Protein AF-A0A2S4PR72-F1 (afdb_monomer)

Organism: NCBI:txid225359

Foldseek 3Di:
DDDPPPPDDPPPPPDPDDPPPPDDDQDDDDVQKFKWFFAADPDPQWTWTQTLVRDIAIEHEPPVCVVPPDDDGGWMFMWGADPVDRNYTYTDDTDQLVSVVVCVVVVSHDPPRDHDNPPDPPPDPPVPPPPPDDDDDDDDDDDDDDDDDDDPVVVVVVVVVPDDFDADPVGDGPPPPVVPVVPD

Nearest PDB structures (foldseek):
  2oqk-assembly1_A  TM=9.830E-01  e=1.287E-15  Cryptosporidium parvum Iowa II
  6zp4-assembly1_G  TM=9.881E-01  e=2.724E-15  Homo sapiens
  8ppl-assembly1_Iq  TM=8.800E-01  e=5.039E-16  Homo sapiens
  6fyy-assembly1_i  TM=8.403E-01  e=1.287E-15  Saccharomyces cerevisiae
  8s8d-assembly1_i  TM=9.082E-01  e=7.882E-15  Saccharomyces cerevisiae S288C

Sequence (184 aa):
MPKNKGKGGKNRRRGKNENDNEKRELTFKDEGQEYAQVLKMLGNGRLEALCFDGSKRLAHIRGKLRKKVWINQGDIILLSLRDYQDEKGDVILKYSADEARSLKAYGELPESAKINETDTYGQEGEGDCNFEFDEDRSGSDDDNGKAKDIDSEILTAFNLITQGPEMDEDGKDITIKLSTEFLL

InterPro domains:
  IPR001253 Translation initiation factor 1A (eIF-1A) [MF_00216] (14-110)
  IPR001253 Translation initiation factor 1A (eIF-1A) [PTHR21668] (1-151)
  IPR001253 Translation initiation factor 1A (eIF-1A) [SM00652] (28-110)
  IPR001253 Translation initiation factor 1A (eIF-1A) [TIGR00523] (14-110)
  IPR001253 Translation initiation factor 1A (eIF-1A) [cd05793] (33-109)
  IPR006196 RNA-binding domain, S1, IF1 type [PF01176] (32-93)
  IPR006196 RNA-binding domain, S1, IF1 type [PS50832] (22-96)
  IPR012340 Nucleic acid-binding, OB-fold [G3DSA:2.40.50.140] (2-144)
  IPR012340 Nucleic acid-binding, OB-fold [SSF50249] (2-143)
  IPR018104 Translation initiation factor 1A (eIF-1A), conserved site [PS01262] (41-63)

Structure (mmCIF, N/CA/C/O backbone):
data_AF-A0A2S4PR72-F1
#
_entry.id   AF-A0A2S4PR72-F1
#
loop_
_atom_site.group_PDB
_atom_site.id
_atom_site.type_symbol
_atom_site.label_atom_id
_atom_site.label_alt_id
_atom_site.label_comp_id
_atom_site.label_asym_id
_atom_site.label_entity_id
_atom_site.label_seq_id
_atom_site.pdbx_PDB_ins_code
_atom_site.Cartn_x
_atom_site.Cartn_y
_atom_site.Cartn_z
_atom_site.occupancy
_atom_site.B_iso_or_equiv
_atom_site.auth_seq_id
_atom_site.auth_comp_id
_atom_site.auth_asym_id
_atom_site.auth_atom_id
_atom_site.pdbx_PDB_model_num
ATOM 1 N N . MET A 1 1 ? 44.932 -28.575 -27.640 1.00 51.44 1 MET A N 1
ATOM 2 C CA . MET A 1 1 ? 44.019 -29.102 -26.597 1.00 51.44 1 MET A CA 1
ATOM 3 C C . MET A 1 1 ? 42.811 -28.179 -26.470 1.00 51.44 1 MET A C 1
ATOM 5 O O . MET A 1 1 ? 43.019 -27.007 -26.169 1.00 51.44 1 MET A O 1
ATOM 9 N N . PRO A 1 2 ? 41.577 -28.649 -26.721 1.00 56.19 2 PRO A N 1
ATOM 10 C CA . PRO A 1 2 ? 40.378 -27.820 -26.608 1.00 56.19 2 PRO A CA 1
ATOM 11 C C . PRO A 1 2 ? 40.051 -27.597 -25.125 1.00 56.19 2 PRO A C 1
ATOM 13 O O . PRO A 1 2 ? 39.851 -28.554 -24.381 1.00 56.19 2 PRO A O 1
ATOM 16 N N . LYS A 1 3 ? 40.026 -26.342 -24.664 1.00 53.84 3 LYS A N 1
ATOM 17 C CA . LYS A 1 3 ? 39.610 -26.021 -23.291 1.00 53.84 3 LYS A CA 1
ATOM 18 C C . LYS A 1 3 ? 38.087 -26.128 -23.196 1.00 53.84 3 LYS A C 1
ATOM 20 O O . LYS A 1 3 ? 37.373 -25.335 -23.808 1.00 53.84 3 LYS A O 1
ATOM 25 N N . ASN A 1 4 ? 37.597 -27.082 -22.405 1.00 55.19 4 ASN A N 1
ATOM 26 C CA . ASN A 1 4 ? 36.184 -27.190 -22.053 1.00 55.19 4 ASN A CA 1
ATOM 27 C C . ASN A 1 4 ? 35.699 -25.871 -21.432 1.00 55.19 4 ASN A C 1
ATOM 29 O O . ASN A 1 4 ? 36.151 -25.472 -20.357 1.00 55.19 4 ASN A O 1
ATOM 33 N N . LYS A 1 5 ? 34.755 -25.201 -22.106 1.00 57.28 5 LYS A N 1
ATOM 34 C CA . LYS A 1 5 ? 33.971 -24.085 -21.558 1.00 57.28 5 LYS A CA 1
ATOM 35 C C . LYS A 1 5 ? 33.127 -24.619 -20.397 1.00 57.28 5 LYS A C 1
ATOM 37 O O . LYS A 1 5 ? 31.989 -25.046 -20.577 1.00 57.28 5 LYS A O 1
ATOM 42 N N . GLY A 1 6 ? 33.700 -24.617 -19.195 1.00 57.56 6 GLY A N 1
ATOM 43 C CA . GLY A 1 6 ? 32.993 -24.915 -17.956 1.00 57.56 6 GLY A CA 1
ATOM 44 C C . GLY A 1 6 ? 31.890 -23.885 -17.726 1.00 57.56 6 GLY A C 1
ATOM 45 O O . GLY A 1 6 ? 32.136 -22.789 -17.228 1.00 57.56 6 GLY A O 1
ATOM 46 N N . LYS A 1 7 ? 30.655 -24.228 -18.097 1.00 60.75 7 LYS A N 1
ATOM 47 C CA . LYS A 1 7 ? 29.451 -23.417 -17.871 1.00 60.75 7 LYS A CA 1
ATOM 48 C C . LYS A 1 7 ? 29.039 -23.522 -16.391 1.00 60.75 7 LYS A C 1
ATOM 50 O O . LYS A 1 7 ? 27.979 -24.046 -16.066 1.00 60.75 7 LYS A O 1
ATOM 55 N N . GLY A 1 8 ? 29.883 -23.064 -15.468 1.00 61.72 8 GLY A N 1
ATOM 56 C CA . GLY A 1 8 ? 29.646 -23.272 -14.036 1.00 61.72 8 GLY A CA 1
ATOM 57 C C . GLY A 1 8 ? 30.715 -22.686 -13.124 1.00 61.72 8 GLY A C 1
ATOM 58 O O . GLY A 1 8 ? 31.368 -23.422 -12.395 1.00 61.72 8 GLY A O 1
ATOM 59 N N . GLY A 1 9 ? 30.900 -21.365 -13.153 1.00 69.19 9 GLY A N 1
ATOM 60 C CA . GLY A 1 9 ? 31.652 -20.667 -12.107 1.00 69.19 9 GLY A CA 1
ATOM 61 C C . GLY A 1 9 ? 30.838 -20.565 -10.811 1.00 69.19 9 GLY A C 1
ATOM 62 O O . GLY A 1 9 ? 29.610 -20.485 -10.859 1.00 69.19 9 GLY A O 1
ATOM 63 N N . LYS A 1 10 ? 31.514 -20.499 -9.655 1.00 63.88 10 LYS A N 1
ATOM 64 C CA . LYS A 1 10 ? 30.910 -20.331 -8.312 1.00 63.88 10 LYS A CA 1
ATOM 65 C C . LYS A 1 10 ? 30.075 -19.042 -8.139 1.00 63.88 10 LYS A C 1
ATOM 67 O O . LYS A 1 10 ? 29.388 -18.901 -7.139 1.00 63.88 10 LYS A O 1
ATOM 72 N N . ASN A 1 11 ? 30.054 -18.175 -9.155 1.00 58.22 11 ASN A N 1
ATOM 73 C CA . ASN A 1 11 ? 29.222 -16.973 -9.254 1.00 58.22 11 ASN A CA 1
ATOM 74 C C . ASN A 1 11 ? 28.181 -17.058 -10.383 1.00 58.22 11 ASN A C 1
ATOM 76 O O . ASN A 1 11 ? 27.729 -16.029 -10.889 1.00 58.22 11 ASN A O 1
ATOM 80 N N . ARG A 1 12 ? 27.799 -18.262 -10.837 1.00 63.59 12 ARG A N 1
ATOM 81 C CA . ARG A 1 12 ? 26.690 -18.398 -11.787 1.00 63.59 12 ARG A CA 1
ATOM 82 C C . ARG A 1 12 ? 25.405 -17.985 -11.071 1.00 63.59 12 ARG A C 1
ATOM 84 O O . ARG A 1 12 ? 24.799 -18.780 -10.358 1.00 63.59 12 ARG A O 1
ATOM 91 N N . ARG A 1 13 ? 25.022 -16.719 -11.270 1.00 66.69 13 ARG A N 1
ATOM 92 C CA . ARG A 1 13 ? 23.733 -16.139 -10.888 1.00 66.69 13 ARG A CA 1
ATOM 93 C C . ARG A 1 13 ? 22.629 -17.083 -11.370 1.00 66.69 13 ARG A C 1
ATOM 95 O O . ARG A 1 13 ? 22.330 -17.145 -12.560 1.00 66.69 13 ARG A O 1
ATOM 102 N N . ARG A 1 14 ? 22.052 -17.855 -10.447 1.00 67.38 14 ARG A N 1
ATOM 103 C CA . ARG A 1 14 ? 20.774 -18.538 -10.662 1.00 67.38 14 ARG A CA 1
ATOM 104 C C . ARG A 1 14 ? 19.697 -17.456 -10.655 1.00 67.38 14 ARG A C 1
ATOM 106 O O . ARG A 1 14 ? 19.121 -17.165 -9.615 1.00 67.38 14 ARG A O 1
ATOM 113 N N . GLY A 1 15 ? 19.489 -16.811 -11.797 1.00 63.62 15 GLY A N 1
ATOM 114 C CA . GLY A 1 15 ? 18.291 -16.015 -12.022 1.00 63.62 15 GLY A CA 1
ATOM 115 C C . GLY A 1 15 ? 17.140 -16.972 -12.295 1.00 63.62 15 GLY A C 1
ATOM 116 O O . GLY A 1 15 ? 17.148 -17.652 -13.318 1.00 63.62 15 GLY A O 1
ATOM 117 N N . LYS A 1 16 ? 16.184 -17.072 -11.369 1.00 67.56 16 LYS A N 1
ATOM 118 C CA . LYS A 1 16 ? 14.869 -17.641 -11.668 1.00 67.56 16 LYS A CA 1
ATOM 119 C C . LYS A 1 16 ? 14.063 -16.485 -12.255 1.00 67.56 16 LYS A C 1
ATOM 121 O O . LYS A 1 16 ? 13.605 -15.634 -11.500 1.00 67.56 16 LYS A O 1
ATOM 126 N N . ASN A 1 17 ? 14.028 -16.384 -13.582 1.00 61.78 17 ASN A N 1
ATOM 127 C CA . ASN A 1 17 ? 13.202 -15.386 -14.250 1.00 61.78 17 ASN A CA 1
ATOM 128 C C . ASN A 1 17 ? 11.755 -15.882 -14.192 1.00 61.78 17 ASN A C 1
ATOM 130 O O . ASN A 1 17 ? 11.367 -16.755 -14.962 1.00 61.78 17 ASN A O 1
ATOM 134 N N . GLU A 1 18 ? 11.008 -15.418 -13.197 1.00 65.25 18 GLU A N 1
ATOM 135 C CA . GLU A 1 18 ? 9.556 -15.560 -13.178 1.00 65.25 18 GLU A CA 1
ATOM 136 C C . GLU A 1 18 ? 9.011 -14.316 -13.871 1.00 65.25 18 GLU A C 1
ATOM 138 O O . GLU A 1 18 ? 9.209 -13.211 -13.370 1.00 65.25 18 GLU A O 1
ATOM 143 N N . ASN A 1 19 ? 8.404 -14.502 -15.045 1.00 62.25 1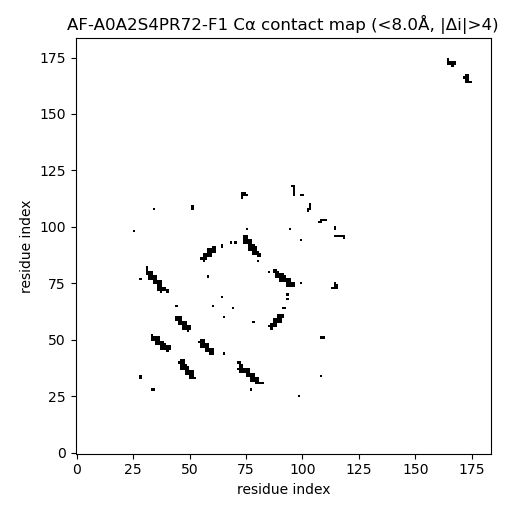9 ASN A N 1
ATOM 144 C CA . ASN A 1 19 ? 7.782 -13.421 -15.793 1.00 62.25 19 ASN A CA 1
ATOM 145 C C . ASN A 1 19 ? 6.622 -12.860 -14.955 1.00 62.25 19 ASN A C 1
ATOM 147 O O . ASN A 1 19 ? 5.599 -13.518 -14.772 1.00 62.25 19 ASN A O 1
ATOM 151 N N . ASP A 1 20 ? 6.829 -11.683 -14.365 1.00 61.41 20 ASP A N 1
ATOM 152 C CA . ASP A 1 20 ? 5.821 -11.003 -13.544 1.00 61.41 20 ASP A CA 1
ATOM 153 C C . ASP A 1 20 ? 4.840 -10.170 -14.360 1.00 61.41 20 ASP A C 1
ATOM 155 O O . ASP A 1 20 ? 3.871 -9.684 -13.790 1.00 61.41 20 ASP A O 1
ATOM 159 N N . ASN A 1 21 ? 5.070 -10.058 -15.670 1.00 61.66 21 ASN A N 1
ATOM 160 C CA . ASN A 1 21 ? 4.333 -9.164 -16.556 1.00 61.66 21 ASN A CA 1
ATOM 161 C C . ASN A 1 21 ? 3.155 -9.844 -17.282 1.00 61.66 21 ASN A C 1
ATOM 163 O O . ASN A 1 21 ? 2.465 -9.220 -18.081 1.00 61.66 21 ASN A O 1
ATOM 167 N N . GLU A 1 22 ? 2.921 -11.137 -17.043 1.00 62.72 22 GLU A N 1
ATOM 168 C CA . GLU A 1 22 ? 1.724 -11.816 -17.547 1.00 62.72 22 GLU A CA 1
ATOM 169 C C . GLU A 1 22 ? 0.520 -11.449 -16.677 1.00 62.72 22 GLU A C 1
ATOM 171 O O . GLU A 1 22 ? 0.604 -11.558 -15.454 1.00 62.72 22 GLU A O 1
ATOM 176 N N . LYS A 1 23 ? -0.584 -11.025 -17.314 1.00 64.38 23 LYS A N 1
ATOM 177 C CA . LYS A 1 23 ? -1.851 -10.641 -16.667 1.00 64.38 23 LYS A CA 1
ATOM 178 C C . LYS A 1 23 ? -2.237 -11.660 -15.598 1.00 64.38 23 LYS A C 1
ATOM 180 O O . LYS A 1 23 ? -2.620 -12.786 -15.911 1.00 64.38 23 LYS A O 1
ATOM 185 N N . ARG A 1 24 ? -2.109 -11.254 -14.338 1.00 72.31 24 ARG A N 1
ATOM 186 C CA . ARG A 1 24 ? -2.438 -12.086 -13.183 1.00 72.31 24 ARG A CA 1
ATOM 187 C C . ARG A 1 24 ? -3.906 -11.965 -12.859 1.00 72.31 24 ARG A C 1
ATOM 189 O O . ARG A 1 24 ? -4.546 -10.961 -13.162 1.00 72.31 24 ARG A O 1
ATOM 196 N N . GLU A 1 25 ? -4.419 -12.999 -12.215 1.00 78.25 25 GLU A N 1
ATOM 197 C CA . GLU A 1 25 ? -5.722 -12.916 -11.580 1.00 78.25 25 GLU A CA 1
ATOM 198 C C . GLU A 1 25 ? -5.659 -11.889 -10.446 1.00 78.25 25 GLU A C 1
ATOM 200 O O . GLU A 1 25 ? -4.757 -11.920 -9.601 1.00 78.25 25 GLU A O 1
ATOM 205 N N . LEU A 1 26 ? -6.619 -10.962 -10.459 1.00 82.06 26 LEU A N 1
ATOM 206 C CA . LEU A 1 26 ? -6.752 -9.941 -9.432 1.00 82.06 26 LEU A CA 1
ATOM 207 C C . LEU A 1 26 ? -7.027 -10.635 -8.094 1.00 82.06 26 LEU A C 1
ATOM 209 O O . LEU A 1 26 ? -7.975 -11.409 -7.969 1.00 82.06 26 LEU A O 1
ATOM 213 N N . THR A 1 27 ? -6.189 -10.373 -7.097 1.00 86.75 27 THR A N 1
ATOM 214 C CA . THR A 1 27 ? -6.400 -10.895 -5.743 1.00 86.75 27 THR A CA 1
ATOM 215 C C . THR A 1 27 ? -7.257 -9.907 -4.956 1.00 86.75 27 THR A C 1
ATOM 217 O O . THR A 1 27 ? -6.944 -8.718 -4.917 1.00 86.75 27 THR A O 1
ATOM 220 N N . PHE A 1 28 ? -8.337 -10.390 -4.343 1.00 89.62 28 PHE A N 1
ATOM 221 C CA . PHE A 1 28 ? -9.183 -9.590 -3.455 1.00 89.62 28 PHE A CA 1
ATOM 222 C C . PHE A 1 28 ? -8.685 -9.662 -2.008 1.00 89.62 28 PHE A C 1
ATOM 224 O O . PHE A 1 28 ? -7.879 -10.529 -1.668 1.00 89.62 28 PHE A O 1
ATOM 231 N N . LYS A 1 29 ? -9.129 -8.724 -1.165 1.00 90.31 29 LYS A N 1
ATOM 232 C CA . LYS A 1 29 ? -8.841 -8.781 0.270 1.00 90.31 29 LYS A CA 1
ATOM 233 C C . LYS A 1 29 ? -9.648 -9.892 0.945 1.00 90.31 29 LYS A C 1
ATOM 235 O O . LYS A 1 29 ? -10.812 -10.102 0.614 1.00 90.31 29 LYS A O 1
ATOM 240 N N . ASP A 1 30 ? -9.027 -10.540 1.924 1.00 92.25 30 ASP A N 1
ATOM 241 C CA . ASP A 1 30 ? -9.675 -11.499 2.822 1.00 92.25 30 ASP A CA 1
ATOM 242 C C . ASP A 1 30 ? -9.905 -10.888 4.215 1.00 92.25 30 ASP A C 1
ATOM 244 O O . ASP A 1 30 ? -9.440 -9.788 4.528 1.00 92.25 30 ASP A O 1
ATOM 248 N N . GLU A 1 31 ? -10.573 -11.635 5.096 1.00 87.12 31 GLU A N 1
ATOM 249 C CA . GLU A 1 31 ? -10.700 -11.284 6.512 1.00 87.12 31 GLU A CA 1
ATOM 250 C C . GLU A 1 31 ? -9.316 -11.117 7.170 1.00 87.12 31 GLU A C 1
ATOM 252 O O . GLU A 1 31 ? -8.449 -11.990 7.092 1.00 87.12 31 GLU A O 1
ATOM 257 N N . GLY A 1 32 ? -9.093 -9.968 7.818 1.00 89.56 32 GLY A N 1
ATOM 258 C CA . GLY A 1 32 ? -7.795 -9.609 8.406 1.00 89.56 32 GLY A CA 1
ATOM 259 C C . GLY A 1 32 ? -6.801 -8.986 7.419 1.00 89.56 32 GLY A C 1
ATOM 260 O O . GLY A 1 32 ? -5.635 -8.778 7.771 1.00 89.56 32 GLY A O 1
ATOM 261 N N . GLN A 1 33 ? -7.239 -8.668 6.201 1.00 94.25 33 GLN A N 1
ATOM 262 C CA . GLN A 1 33 ? -6.470 -7.901 5.229 1.00 94.25 33 GLN A CA 1
ATOM 263 C C . GLN A 1 33 ? -7.199 -6.612 4.859 1.00 94.25 33 GLN A C 1
ATOM 265 O O . GLN A 1 33 ? -8.425 -6.563 4.833 1.00 94.25 33 GLN A O 1
ATOM 270 N N . GLU A 1 34 ? -6.439 -5.569 4.542 1.00 92.88 34 GLU A N 1
ATOM 271 C CA . GLU A 1 34 ? -7.005 -4.288 4.131 1.00 92.88 34 GLU A CA 1
ATOM 272 C C . GLU A 1 34 ? -6.195 -3.665 2.997 1.00 92.88 34 GLU A C 1
ATOM 274 O O . GLU A 1 34 ? -4.972 -3.833 2.896 1.00 92.88 34 GLU A O 1
ATOM 279 N N . TYR A 1 35 ? -6.888 -2.941 2.124 1.00 94.19 35 TYR A N 1
ATOM 280 C CA . TYR A 1 35 ? -6.235 -2.157 1.089 1.00 94.19 35 TYR A CA 1
ATOM 281 C C . TYR A 1 35 ? -5.606 -0.911 1.713 1.00 94.19 35 TYR A C 1
ATOM 283 O O . TYR A 1 35 ? -6.151 -0.299 2.636 1.00 94.19 35 TYR A O 1
ATOM 291 N N . ALA A 1 36 ? -4.467 -0.487 1.177 1.00 94.62 36 ALA A N 1
ATOM 292 C CA . ALA A 1 36 ? -3.835 0.741 1.623 1.00 94.62 36 ALA A CA 1
ATOM 293 C C . ALA A 1 36 ? -3.042 1.436 0.527 1.00 94.62 36 ALA A C 1
ATOM 295 O O . ALA A 1 36 ? -2.579 0.819 -0.431 1.00 94.62 36 ALA A O 1
ATOM 296 N N . GLN A 1 37 ? -2.842 2.732 0.722 1.00 93.56 37 GLN A N 1
ATOM 297 C CA . GLN A 1 37 ? -1.949 3.552 -0.072 1.00 93.56 37 GLN A CA 1
ATOM 298 C C . GLN A 1 37 ? -0.666 3.852 0.703 1.00 93.56 37 GLN A C 1
ATOM 300 O O . GLN A 1 37 ? -0.697 4.234 1.873 1.00 93.56 37 GLN A O 1
ATOM 305 N N . VAL A 1 38 ? 0.485 3.733 0.044 1.00 94.75 38 VAL A N 1
ATOM 306 C CA . VAL A 1 38 ? 1.774 4.088 0.650 1.00 94.75 38 VAL A CA 1
ATOM 307 C C . VAL A 1 38 ? 1.877 5.606 0.814 1.00 94.75 38 VAL A C 1
ATOM 309 O O . VAL A 1 38 ? 1.881 6.342 -0.168 1.00 94.75 38 VAL A O 1
ATOM 312 N N . LEU A 1 39 ? 2.022 6.088 2.050 1.00 93.75 39 LEU A N 1
ATOM 313 C CA . LEU A 1 39 ? 2.201 7.512 2.342 1.00 93.75 39 LEU A CA 1
ATOM 314 C C . LEU A 1 39 ? 3.656 7.940 2.285 1.00 93.75 39 LEU A C 1
ATOM 316 O O . LEU A 1 39 ? 3.952 8.971 1.701 1.00 93.75 39 LEU A O 1
ATOM 320 N N . LYS A 1 40 ? 4.561 7.206 2.935 1.00 94.75 40 LYS A N 1
ATOM 321 C CA . LYS A 1 40 ? 5.993 7.530 2.942 1.00 94.75 40 LYS A CA 1
ATOM 322 C C . LYS A 1 40 ? 6.840 6.302 3.238 1.00 94.75 40 LYS A C 1
ATOM 324 O O . LYS A 1 40 ? 6.430 5.402 3.971 1.00 94.75 40 LYS A O 1
ATOM 329 N N . MET A 1 41 ? 8.054 6.287 2.701 1.00 94.81 41 MET A N 1
ATOM 330 C CA . MET A 1 41 ? 9.036 5.238 2.967 1.00 94.81 41 MET A CA 1
ATOM 331 C C . MET A 1 41 ? 9.850 5.599 4.213 1.00 94.81 41 MET A C 1
ATOM 333 O O . MET A 1 41 ? 10.415 6.685 4.289 1.00 94.81 41 MET A O 1
ATOM 337 N N . LEU A 1 42 ? 9.926 4.686 5.185 1.00 93.88 42 LEU A N 1
ATOM 338 C CA . LEU A 1 42 ? 10.673 4.891 6.438 1.00 93.88 42 LEU A CA 1
ATOM 339 C C . LEU A 1 42 ? 12.089 4.290 6.391 1.00 93.88 42 LEU A C 1
ATOM 341 O O . LEU A 1 42 ? 12.903 4.540 7.275 1.00 93.88 42 LEU A O 1
ATOM 345 N N . GLY A 1 43 ? 12.390 3.479 5.371 1.00 93.44 43 GLY A N 1
ATOM 346 C CA . GLY A 1 43 ? 13.665 2.771 5.240 1.00 93.44 43 GLY A CA 1
ATOM 347 C C . GLY A 1 43 ? 13.698 1.433 5.990 1.00 93.44 43 GLY A C 1
ATOM 348 O O . GLY A 1 43 ? 12.725 1.014 6.614 1.00 93.44 43 GLY A O 1
ATOM 349 N N . ASN A 1 44 ? 14.804 0.685 5.858 1.00 93.19 44 ASN A N 1
ATOM 350 C CA . ASN A 1 44 ? 14.950 -0.690 6.381 1.00 93.19 44 ASN A CA 1
ATOM 351 C C . ASN A 1 44 ? 13.789 -1.640 5.965 1.00 93.19 44 ASN A C 1
ATOM 353 O O . ASN A 1 44 ? 13.433 -2.593 6.665 1.00 93.19 44 ASN A O 1
ATOM 357 N N . GLY A 1 45 ? 13.168 -1.356 4.813 1.00 91.38 45 GLY A N 1
ATOM 358 C CA . GLY A 1 45 ? 11.953 -2.004 4.308 1.00 91.38 45 GLY A CA 1
ATOM 359 C C . GLY A 1 45 ? 10.731 -1.879 5.224 1.00 91.38 45 GLY A C 1
ATOM 360 O O . GLY A 1 45 ? 9.959 -2.830 5.360 1.00 91.38 45 GLY A O 1
ATOM 361 N N . ARG A 1 46 ? 10.581 -0.719 5.866 1.00 94.69 46 ARG A N 1
ATOM 362 C CA . ARG A 1 46 ? 9.355 -0.255 6.516 1.00 94.69 46 ARG A CA 1
ATOM 363 C C . ARG A 1 46 ? 8.794 0.936 5.751 1.00 94.69 46 ARG A C 1
ATOM 365 O O . ARG A 1 46 ? 9.549 1.724 5.174 1.00 94.69 46 ARG A O 1
ATOM 372 N N . LEU A 1 47 ? 7.479 1.071 5.785 1.00 95.56 47 LEU A N 1
ATOM 373 C CA . LEU A 1 47 ? 6.756 2.191 5.200 1.00 95.56 47 LEU A CA 1
ATOM 374 C C . LEU A 1 47 ? 5.562 2.558 6.079 1.00 95.56 47 LEU A C 1
ATOM 376 O O . LEU A 1 47 ? 5.113 1.760 6.900 1.00 95.56 47 LEU A O 1
ATOM 380 N N . GLU A 1 48 ? 5.071 3.775 5.912 1.00 95.75 48 GLU A N 1
ATOM 381 C CA . GLU A 1 48 ? 3.796 4.211 6.472 1.00 95.75 48 GLU A CA 1
ATOM 382 C C . GLU A 1 48 ? 2.730 4.096 5.384 1.00 95.75 48 GLU A C 1
ATOM 384 O O . GLU A 1 48 ? 2.927 4.589 4.269 1.00 95.75 48 GLU A O 1
ATOM 389 N N . ALA A 1 49 ? 1.622 3.435 5.703 1.00 95.69 49 ALA A N 1
ATOM 390 C CA . ALA A 1 49 ? 0.514 3.213 4.790 1.00 95.69 49 ALA A CA 1
ATOM 391 C C . ALA A 1 49 ? -0.776 3.794 5.371 1.00 95.69 49 ALA A C 1
ATOM 393 O O . ALA A 1 49 ? -1.069 3.610 6.552 1.00 95.69 49 ALA A O 1
ATOM 394 N N . LEU A 1 50 ? -1.537 4.490 4.533 1.00 94.50 50 LEU A N 1
ATOM 395 C CA . LEU A 1 50 ? -2.897 4.911 4.828 1.00 94.50 50 LEU A CA 1
ATOM 396 C C . LEU A 1 50 ? -3.840 3.803 4.382 1.00 94.50 50 LEU A C 1
ATOM 398 O O . LEU A 1 50 ? -3.981 3.560 3.183 1.00 94.50 50 LEU A O 1
ATOM 402 N N . CYS A 1 51 ? -4.446 3.120 5.340 1.00 93.00 51 CYS A N 1
ATOM 403 C CA . CYS A 1 51 ? -5.450 2.108 5.054 1.00 93.00 51 CYS A CA 1
ATOM 404 C C . CYS A 1 51 ? -6.762 2.789 4.648 1.00 93.00 51 CYS A C 1
ATOM 406 O O . CYS A 1 51 ? -7.047 3.912 5.072 1.00 93.00 51 CYS A O 1
ATOM 408 N N . PHE A 1 52 ? -7.567 2.122 3.820 1.00 90.25 52 PHE A N 1
ATOM 409 C CA . PHE A 1 52 ? -8.875 2.657 3.418 1.00 90.25 52 PHE A CA 1
ATOM 410 C C . PHE A 1 52 ? -9.929 2.591 4.537 1.00 90.25 52 PHE A C 1
ATOM 412 O O . PHE A 1 52 ? -11.014 3.141 4.382 1.00 90.25 52 PHE A O 1
ATOM 419 N N . ASP A 1 53 ? -9.575 2.023 5.694 1.00 88.25 53 ASP A N 1
ATOM 420 C CA . ASP A 1 53 ? -10.290 2.202 6.964 1.00 88.25 53 ASP A CA 1
ATOM 421 C C . ASP A 1 53 ? -10.098 3.615 7.577 1.00 88.25 53 ASP A C 1
ATOM 423 O O . ASP A 1 53 ? -10.780 3.970 8.537 1.00 88.25 53 ASP A O 1
ATOM 427 N N . GLY A 1 54 ? -9.180 4.429 7.028 1.00 87.88 54 GLY A N 1
ATOM 428 C CA . GLY A 1 54 ? -8.827 5.779 7.489 1.00 87.88 54 GLY A CA 1
ATOM 429 C C . GLY A 1 54 ? -7.635 5.844 8.455 1.00 87.88 54 GLY A C 1
ATOM 430 O O . GLY A 1 54 ? -7.138 6.933 8.754 1.00 87.88 54 GLY A O 1
ATOM 431 N N . SER A 1 55 ? -7.134 4.701 8.920 1.00 92.00 55 SER A N 1
ATOM 432 C CA . SER A 1 55 ? -6.034 4.594 9.877 1.00 92.00 55 SER A CA 1
ATOM 433 C C . SER A 1 55 ? -4.673 4.557 9.187 1.00 92.00 55 SER A C 1
ATOM 435 O O . SER A 1 55 ? -4.461 3.916 8.154 1.00 92.00 55 SER A O 1
ATOM 437 N N . LYS A 1 56 ? -3.695 5.234 9.794 1.00 94.81 56 LYS A N 1
ATOM 438 C CA . LYS A 1 56 ? -2.295 5.178 9.360 1.00 94.81 56 LYS A CA 1
ATOM 439 C C . LYS A 1 56 ? -1.586 4.059 10.106 1.00 94.81 56 LYS A C 1
ATOM 441 O O . LYS A 1 56 ? -1.545 4.065 11.333 1.00 94.81 56 LYS A O 1
ATOM 446 N N . ARG A 1 57 ? -1.010 3.115 9.364 1.00 94.75 57 ARG A N 1
ATOM 447 C CA . ARG A 1 57 ? -0.353 1.926 9.917 1.00 94.75 57 ARG A CA 1
ATOM 448 C C . ARG A 1 57 ? 1.101 1.849 9.483 1.00 94.75 57 ARG A C 1
ATOM 450 O O . ARG A 1 57 ? 1.478 2.251 8.378 1.00 94.75 57 ARG A O 1
ATOM 457 N N . LEU A 1 58 ? 1.930 1.296 10.361 1.00 95.19 58 LEU A N 1
ATOM 458 C CA . LEU A 1 58 ? 3.321 0.985 10.061 1.00 95.19 58 LEU A CA 1
ATOM 459 C C . LEU A 1 58 ? 3.390 -0.387 9.402 1.00 95.19 58 LEU A C 1
ATOM 461 O O . LEU A 1 58 ? 3.189 -1.418 10.046 1.00 95.19 58 LEU A O 1
ATOM 465 N N . ALA A 1 59 ? 3.713 -0.397 8.116 1.00 95.75 59 ALA A N 1
ATOM 466 C CA . ALA A 1 59 ? 3.785 -1.612 7.335 1.00 95.75 59 ALA A CA 1
ATOM 467 C C . ALA A 1 59 ? 5.223 -2.106 7.181 1.00 95.75 59 ALA A C 1
ATOM 469 O O . ALA A 1 59 ? 6.166 -1.345 6.929 1.00 95.75 59 ALA A O 1
ATOM 470 N N . HIS A 1 60 ? 5.390 -3.417 7.289 1.00 94.69 60 HIS A N 1
ATOM 471 C CA . HIS A 1 60 ? 6.653 -4.092 7.056 1.00 94.69 60 HIS A CA 1
ATOM 472 C C . HIS A 1 60 ? 6.636 -4.843 5.717 1.00 94.69 60 HIS A C 1
ATOM 474 O O . HIS A 1 60 ? 5.754 -5.656 5.445 1.00 94.69 60 HIS A O 1
ATOM 480 N N . ILE A 1 61 ? 7.628 -4.584 4.859 1.00 95.12 61 ILE A N 1
ATOM 481 C CA . ILE A 1 61 ? 7.695 -5.206 3.532 1.00 95.12 61 ILE A CA 1
ATOM 482 C C . ILE A 1 61 ? 8.173 -6.651 3.677 1.00 95.12 61 ILE A C 1
ATOM 484 O O . ILE A 1 61 ? 9.333 -6.903 4.044 1.00 95.12 61 ILE A O 1
ATOM 488 N N . ARG A 1 62 ? 7.298 -7.605 3.328 1.00 93.38 62 ARG A N 1
ATOM 489 C CA . ARG A 1 62 ? 7.611 -9.037 3.354 1.00 93.38 62 ARG A CA 1
ATOM 490 C C . ARG A 1 62 ? 8.849 -9.329 2.508 1.00 93.38 62 ARG A C 1
ATOM 492 O O . ARG A 1 62 ? 9.005 -8.832 1.394 1.00 93.38 62 ARG A O 1
ATOM 499 N N . GLY A 1 63 ? 9.728 -10.198 3.010 1.00 92.25 63 GLY A N 1
ATOM 500 C CA . GLY A 1 63 ? 11.006 -10.508 2.353 1.00 92.25 63 GLY A CA 1
ATOM 501 C C . GLY A 1 63 ? 10.876 -11.021 0.912 1.00 92.25 63 GLY A C 1
ATOM 502 O O . GLY A 1 63 ? 11.782 -10.805 0.109 1.00 92.25 63 GLY A O 1
ATOM 503 N N . LYS A 1 64 ? 9.736 -11.646 0.573 1.00 89.81 64 LYS A N 1
ATOM 504 C CA . LYS A 1 64 ? 9.398 -12.072 -0.795 1.00 89.81 64 LYS A CA 1
ATOM 505 C C . LYS A 1 64 ? 9.320 -10.878 -1.755 1.00 89.81 64 LYS A C 1
ATOM 507 O O . LYS A 1 64 ? 9.909 -10.939 -2.829 1.00 89.81 64 LYS A O 1
ATOM 512 N N . LEU A 1 65 ? 8.657 -9.794 -1.346 1.00 89.62 65 LEU A N 1
ATOM 513 C CA . LEU A 1 65 ? 8.496 -8.583 -2.154 1.00 89.62 65 LEU A CA 1
ATOM 514 C C . LEU A 1 65 ? 9.814 -7.828 -2.307 1.00 89.62 65 LEU A C 1
ATOM 516 O O . LEU A 1 65 ? 10.142 -7.431 -3.413 1.00 89.62 65 LEU A O 1
ATOM 520 N N . ARG A 1 66 ? 10.631 -7.732 -1.248 1.00 88.31 66 ARG A N 1
ATOM 521 C CA . ARG A 1 66 ? 11.905 -6.978 -1.263 1.00 88.31 66 ARG A CA 1
ATOM 522 C C . ARG A 1 66 ? 12.858 -7.342 -2.408 1.00 88.31 66 ARG A C 1
ATOM 524 O O . ARG A 1 66 ? 13.694 -6.529 -2.779 1.00 88.31 66 ARG A O 1
ATOM 531 N N . LYS A 1 67 ? 12.795 -8.577 -2.915 1.00 85.25 67 LYS A N 1
ATOM 532 C CA 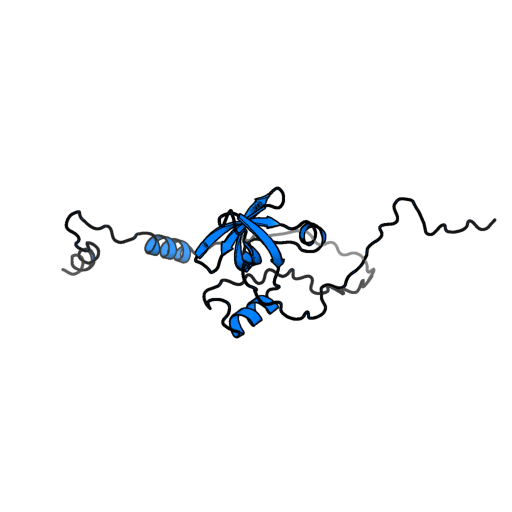. LYS A 1 67 ? 13.648 -9.048 -4.019 1.00 85.25 67 LYS A CA 1
ATOM 533 C C . LYS A 1 67 ? 12.994 -8.929 -5.394 1.00 85.25 67 LYS A C 1
ATOM 535 O O . LYS A 1 67 ? 13.704 -9.030 -6.387 1.00 85.25 67 LYS A O 1
ATOM 540 N N . LYS A 1 68 ? 11.668 -8.808 -5.441 1.00 86.44 68 LYS A N 1
ATOM 541 C CA . LYS A 1 68 ? 10.867 -8.990 -6.656 1.00 86.44 68 LYS A CA 1
ATOM 542 C C . LYS A 1 68 ? 10.170 -7.709 -7.100 1.00 86.44 68 LYS A C 1
ATOM 544 O O . LYS A 1 68 ? 10.107 -7.442 -8.289 1.00 86.44 68 LYS A O 1
ATOM 549 N N . VAL A 1 69 ? 9.682 -6.921 -6.148 1.00 89.50 69 VAL A N 1
ATOM 550 C CA . VAL A 1 69 ? 8.810 -5.775 -6.388 1.00 89.50 69 VAL A CA 1
ATOM 551 C C . VAL A 1 69 ? 9.355 -4.556 -5.660 1.00 89.50 69 VAL A C 1
ATOM 553 O O . VAL A 1 69 ? 9.690 -4.614 -4.476 1.00 89.50 69 VAL A O 1
ATOM 556 N N . TRP A 1 70 ? 9.424 -3.449 -6.388 1.00 90.62 70 TRP A N 1
ATOM 557 C CA . TRP A 1 70 ? 9.802 -2.145 -5.864 1.00 90.62 70 TRP A CA 1
ATOM 558 C C . TRP A 1 70 ? 8.527 -1.386 -5.501 1.00 90.62 70 TRP A C 1
ATOM 560 O O . TRP A 1 70 ? 7.570 -1.371 -6.279 1.00 90.62 70 TRP A O 1
ATOM 570 N N . ILE A 1 71 ? 8.514 -0.807 -4.301 1.00 92.00 71 ILE A N 1
ATOM 571 C CA . ILE A 1 71 ? 7.369 -0.085 -3.746 1.00 92.00 71 ILE A CA 1
ATOM 572 C C . ILE A 1 71 ? 7.786 1.365 -3.552 1.00 92.00 71 ILE A C 1
ATOM 574 O O . ILE A 1 71 ? 8.788 1.631 -2.881 1.00 92.00 71 ILE A O 1
ATOM 578 N N . ASN A 1 72 ? 7.002 2.271 -4.124 1.00 92.00 72 ASN A N 1
ATOM 579 C CA . ASN A 1 72 ? 7.191 3.709 -4.035 1.00 92.00 72 ASN A CA 1
ATOM 580 C C . ASN A 1 72 ? 6.026 4.371 -3.287 1.00 92.00 72 ASN A C 1
ATOM 582 O O . ASN A 1 72 ? 5.048 3.735 -2.892 1.00 92.00 72 ASN A O 1
ATOM 586 N N . GLN A 1 73 ? 6.153 5.676 -3.061 1.00 91.94 73 GLN A N 1
ATOM 587 C CA . GLN A 1 73 ? 5.091 6.482 -2.473 1.00 91.94 73 GLN A CA 1
ATOM 588 C C . GLN A 1 73 ? 3.874 6.566 -3.409 1.00 91.94 73 GLN A C 1
ATOM 590 O O . GLN A 1 73 ? 4.003 6.835 -4.602 1.00 91.94 73 GLN A O 1
ATOM 595 N N . GLY A 1 74 ? 2.686 6.385 -2.836 1.00 91.38 74 GLY A N 1
ATOM 596 C CA . GLY A 1 74 ? 1.395 6.445 -3.514 1.00 91.38 74 GLY A CA 1
ATOM 597 C C . GLY A 1 74 ? 0.973 5.166 -4.238 1.00 91.38 74 GLY A C 1
ATOM 598 O O . GLY A 1 74 ? -0.134 5.139 -4.772 1.00 91.38 74 GLY A O 1
ATOM 599 N N . ASP A 1 75 ? 1.789 4.109 -4.200 1.00 93.19 75 ASP A N 1
ATOM 600 C CA . ASP A 1 75 ? 1.397 2.779 -4.674 1.00 93.19 75 ASP A CA 1
ATOM 601 C C . ASP A 1 75 ? 0.244 2.215 -3.829 1.00 93.19 75 ASP A C 1
ATOM 603 O O . ASP A 1 75 ? 0.166 2.453 -2.616 1.00 93.19 75 ASP A O 1
ATOM 607 N N . ILE A 1 76 ? -0.624 1.427 -4.470 1.00 93.19 76 ILE A N 1
ATOM 608 C CA . ILE A 1 76 ? -1.692 0.684 -3.796 1.00 93.19 76 ILE A CA 1
ATOM 609 C C . ILE A 1 76 ? -1.176 -0.705 -3.426 1.00 93.19 76 ILE A C 1
ATOM 611 O O . ILE A 1 76 ? -0.592 -1.423 -4.241 1.00 93.19 76 ILE A O 1
ATOM 615 N N . ILE A 1 77 ? -1.386 -1.085 -2.172 1.00 94.31 77 ILE A N 1
ATOM 616 C CA . ILE A 1 77 ? -0.873 -2.319 -1.586 1.00 94.31 77 ILE A CA 1
ATOM 617 C C . ILE A 1 77 ? -1.962 -3.054 -0.805 1.00 94.31 77 ILE A C 1
ATOM 619 O O . ILE A 1 77 ? -2.942 -2.461 -0.354 1.00 94.31 77 ILE A O 1
ATOM 623 N N . LEU A 1 78 ? -1.753 -4.356 -0.623 1.00 94.75 78 LEU A N 1
ATOM 624 C CA . LEU A 1 78 ? -2.543 -5.206 0.260 1.00 94.75 78 LEU A CA 1
ATOM 625 C C . LEU A 1 78 ? -1.783 -5.424 1.572 1.00 94.75 78 LEU A C 1
ATOM 627 O O . LEU A 1 78 ? -0.661 -5.950 1.566 1.00 94.75 78 LEU A O 1
ATOM 631 N N . LEU A 1 79 ? -2.388 -5.025 2.688 1.00 94.88 79 LEU A N 1
ATOM 632 C CA . LEU A 1 79 ? -1.850 -5.212 4.031 1.00 94.88 79 LEU A CA 1
ATOM 633 C C . LEU A 1 79 ? -2.517 -6.390 4.724 1.00 94.88 79 LEU A C 1
ATOM 635 O O . LEU A 1 79 ? -3.732 -6.501 4.724 1.00 94.88 79 LEU A O 1
ATOM 639 N N . SER A 1 80 ? -1.710 -7.215 5.385 1.00 94.56 80 SER A N 1
ATOM 640 C CA . SER A 1 80 ? -2.171 -8.116 6.438 1.00 94.56 80 SER A CA 1
ATOM 641 C C . SER A 1 80 ? -2.135 -7.366 7.759 1.00 94.56 80 SER A C 1
ATOM 643 O O . SER A 1 80 ? -1.063 -6.897 8.165 1.00 94.56 80 SER A O 1
ATOM 645 N N . LEU A 1 81 ? -3.271 -7.280 8.438 1.00 93.31 81 LEU A N 1
ATOM 646 C CA . LEU A 1 81 ? -3.340 -6.770 9.801 1.00 93.31 81 LEU A CA 1
ATOM 647 C C . LEU A 1 81 ? -2.898 -7.851 10.791 1.00 93.31 81 LEU A C 1
ATOM 649 O O . LEU A 1 81 ? -2.883 -9.045 10.479 1.00 93.31 81 LEU A O 1
ATOM 653 N N . ARG A 1 82 ? -2.499 -7.412 11.985 1.00 91.94 82 ARG A N 1
ATOM 654 C CA . ARG A 1 82 ? -2.206 -8.288 13.120 1.00 91.94 82 ARG A CA 1
ATOM 655 C C . ARG A 1 82 ? -3.322 -8.148 14.136 1.00 91.94 82 ARG A C 1
ATOM 657 O O . ARG A 1 82 ? -3.610 -7.056 14.608 1.00 91.94 82 ARG A O 1
ATOM 664 N N . ASP A 1 83 ? -3.855 -9.281 14.537 1.00 89.81 83 ASP A N 1
ATOM 665 C CA . ASP A 1 83 ? -4.905 -9.474 15.529 1.00 89.81 83 ASP A CA 1
ATOM 666 C C . ASP A 1 83 ? -4.580 -8.852 16.902 1.00 89.81 83 ASP A C 1
ATOM 668 O O . ASP A 1 83 ? -5.475 -8.384 17.599 1.00 89.81 83 ASP A O 1
ATOM 672 N N . TYR A 1 84 ? -3.301 -8.771 17.277 1.00 89.81 84 TYR A N 1
ATOM 673 C CA . TYR A 1 84 ? -2.856 -8.210 18.561 1.00 89.81 84 TYR A CA 1
ATOM 674 C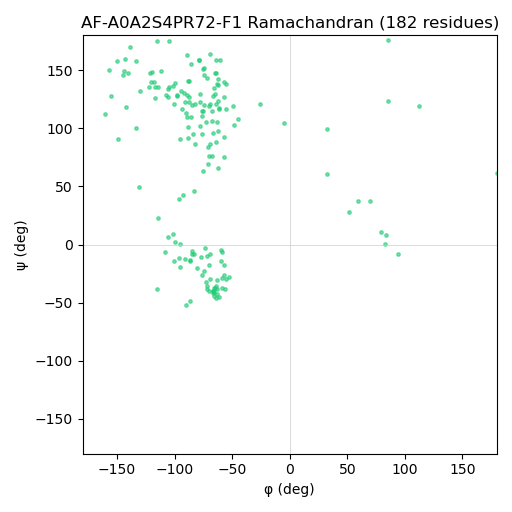 C . TYR A 1 84 ? -2.318 -6.771 18.487 1.00 89.81 84 TYR A C 1
ATOM 676 O O . TYR A 1 84 ? -2.112 -6.143 19.525 1.00 89.81 84 TYR A O 1
ATOM 684 N N . GLN A 1 85 ? -2.014 -6.253 17.293 1.00 91.50 85 GLN A N 1
ATOM 685 C CA . GLN A 1 85 ? -1.470 -4.905 17.127 1.00 91.50 85 GLN A CA 1
ATOM 686 C C . GLN A 1 85 ? -1.921 -4.314 15.798 1.00 91.50 85 GLN A C 1
ATOM 688 O O . GLN A 1 85 ? -1.222 -4.418 14.793 1.00 91.50 85 GLN A O 1
ATOM 693 N N . ASP A 1 86 ? -3.056 -3.628 15.839 1.00 90.00 86 ASP A N 1
ATOM 694 C CA . ASP A 1 86 ? -3.689 -3.060 14.655 1.00 90.00 86 ASP A CA 1
ATOM 695 C C . ASP A 1 86 ? -2.804 -1.977 13.998 1.00 90.00 86 ASP A C 1
ATOM 697 O O . ASP A 1 86 ? -2.667 -1.915 12.780 1.00 90.00 86 ASP A O 1
ATOM 701 N N . GLU A 1 87 ? -2.068 -1.181 14.781 1.00 92.06 87 GLU A N 1
ATOM 702 C CA . GLU A 1 87 ? -1.140 -0.149 14.272 1.00 92.06 87 GLU A CA 1
ATOM 703 C C . GLU A 1 87 ? -0.048 -0.677 13.323 1.00 92.06 87 GLU A C 1
ATOM 705 O O . GLU A 1 87 ? 0.606 0.106 12.624 1.00 92.06 87 GLU A O 1
ATOM 710 N N . LYS A 1 88 ? 0.203 -1.992 13.320 1.00 93.12 88 LYS A N 1
ATOM 711 C CA . LYS A 1 88 ? 1.246 -2.623 12.512 1.00 93.12 88 LYS A CA 1
ATOM 712 C C . LYS A 1 88 ? 0.658 -3.654 11.567 1.00 93.12 88 LYS A C 1
ATOM 714 O O . LYS A 1 88 ? -0.158 -4.483 11.948 1.00 93.12 88 LYS A O 1
ATOM 719 N N . GLY A 1 89 ? 1.192 -3.670 10.354 1.00 94.62 89 GLY A N 1
ATOM 720 C CA . GLY A 1 89 ? 0.838 -4.660 9.347 1.00 94.62 89 GLY A CA 1
ATOM 721 C C . GLY A 1 89 ? 2.044 -5.154 8.567 1.00 94.62 89 GLY A C 1
ATOM 722 O O . GLY A 1 89 ? 3.149 -4.606 8.643 1.00 94.62 89 GLY A O 1
ATOM 723 N N . ASP A 1 90 ? 1.823 -6.197 7.782 1.00 94.69 90 ASP A N 1
ATOM 724 C CA . ASP A 1 90 ? 2.802 -6.731 6.843 1.00 94.69 90 ASP A CA 1
ATOM 725 C C . ASP A 1 90 ? 2.259 -6.603 5.412 1.00 94.69 90 ASP A C 1
ATOM 727 O O . ASP A 1 90 ? 1.100 -6.911 5.144 1.00 94.69 90 ASP A O 1
ATOM 731 N N . VAL A 1 91 ? 3.094 -6.151 4.473 1.00 94.69 91 VAL A N 1
ATOM 732 C CA . VAL A 1 91 ? 2.701 -5.997 3.062 1.00 94.69 91 VAL A CA 1
ATOM 733 C C . VAL A 1 91 ? 2.705 -7.362 2.377 1.00 94.69 91 VAL A C 1
ATOM 735 O O . VAL A 1 91 ? 3.743 -8.035 2.341 1.00 94.69 91 VAL A O 1
ATOM 738 N N . ILE A 1 92 ? 1.564 -7.761 1.815 1.00 93.81 92 ILE A N 1
ATOM 739 C CA . ILE A 1 92 ? 1.392 -9.034 1.101 1.00 93.81 92 ILE A CA 1
ATOM 740 C C . ILE A 1 92 ? 1.717 -8.867 -0.383 1.00 93.81 92 ILE A C 1
ATOM 742 O O . ILE A 1 92 ? 2.529 -9.625 -0.925 1.00 93.81 92 ILE A O 1
ATOM 746 N N . LEU A 1 93 ? 1.087 -7.878 -1.018 1.00 92.69 93 LEU A N 1
ATOM 747 C CA . LEU A 1 93 ? 1.093 -7.664 -2.463 1.00 92.69 93 LEU A CA 1
ATOM 748 C C . LEU A 1 93 ? 1.099 -6.161 -2.777 1.00 92.69 93 LEU A C 1
ATOM 750 O O . LEU A 1 93 ? 0.562 -5.360 -2.012 1.00 92.69 93 LEU A O 1
ATOM 754 N N . LYS A 1 94 ? 1.715 -5.797 -3.902 1.00 92.56 94 LYS A N 1
ATOM 755 C CA . LYS A 1 94 ? 1.589 -4.484 -4.544 1.00 92.56 94 LYS A CA 1
ATOM 756 C C . LYS A 1 94 ? 0.705 -4.666 -5.773 1.00 92.56 94 LYS A C 1
ATOM 758 O O . LYS A 1 94 ? 0.978 -5.586 -6.541 1.00 92.56 94 LYS A O 1
ATOM 763 N N . TYR A 1 95 ? -0.266 -3.783 -5.957 1.00 91.56 95 TYR A N 1
ATOM 764 C CA . TYR A 1 95 ? -1.050 -3.717 -7.185 1.00 91.56 95 TYR A CA 1
ATOM 765 C C . TYR A 1 95 ? -0.363 -2.808 -8.209 1.00 91.56 95 TYR A C 1
ATOM 767 O O . TYR A 1 95 ? 0.186 -1.761 -7.850 1.00 91.56 95 TYR A O 1
ATOM 775 N N . SER A 1 96 ? -0.386 -3.196 -9.482 1.00 90.00 96 SER A N 1
ATOM 776 C CA . SER A 1 96 ? -0.056 -2.281 -10.582 1.00 90.00 96 SER A CA 1
ATOM 777 C C . SER A 1 96 ? -1.155 -1.218 -10.737 1.00 90.00 96 SER A C 1
ATOM 779 O O . SER A 1 96 ? -2.267 -1.361 -10.219 1.00 90.00 96 SER A O 1
ATOM 781 N N . ALA A 1 97 ? -0.858 -0.136 -11.458 1.00 87.94 97 ALA A N 1
ATOM 782 C CA . ALA A 1 97 ? -1.826 0.918 -11.743 1.00 87.94 97 ALA A CA 1
ATOM 783 C C . ALA A 1 97 ? -3.086 0.366 -12.440 1.00 87.94 97 ALA A C 1
ATOM 785 O O . ALA A 1 97 ? -4.200 0.764 -12.098 1.00 87.94 97 ALA A O 1
ATOM 786 N N . ASP A 1 98 ? -2.933 -0.601 -13.350 1.00 87.75 98 ASP A N 1
ATOM 787 C CA . ASP A 1 98 ? -4.052 -1.229 -14.066 1.00 87.75 98 ASP A CA 1
ATOM 788 C C . ASP A 1 98 ? -4.952 -2.058 -13.135 1.00 87.75 98 ASP A C 1
ATOM 790 O O . ASP A 1 98 ? -6.185 -1.993 -13.201 1.00 87.75 98 ASP A O 1
ATOM 794 N N . GLU A 1 99 ? -4.338 -2.802 -12.214 1.00 88.62 99 GLU A N 1
ATOM 795 C CA . GLU A 1 99 ? -5.043 -3.575 -11.190 1.00 88.62 99 GLU A CA 1
ATOM 796 C C . GLU A 1 99 ? -5.777 -2.645 -10.219 1.00 88.62 99 GLU A C 1
ATOM 798 O O . GLU A 1 99 ? -6.935 -2.888 -9.885 1.00 88.62 99 GLU A O 1
ATOM 803 N N . ALA A 1 100 ? -5.156 -1.528 -9.832 1.00 89.38 100 ALA A N 1
ATOM 804 C CA . ALA A 1 100 ? -5.789 -0.515 -8.993 1.00 89.38 100 ALA A CA 1
ATOM 805 C C . ALA A 1 100 ? -7.009 0.132 -9.676 1.00 89.38 100 ALA A C 1
ATOM 807 O O . ALA A 1 100 ? -8.027 0.360 -9.019 1.00 89.38 100 ALA A O 1
ATOM 808 N N . ARG A 1 101 ? -6.958 0.390 -10.993 1.00 87.94 101 ARG A N 1
ATOM 809 C CA . ARG A 1 101 ? -8.136 0.858 -11.753 1.00 87.94 101 ARG A CA 1
ATOM 810 C C . ARG A 1 101 ? -9.234 -0.204 -11.802 1.00 87.94 101 ARG A C 1
ATOM 812 O O . ARG A 1 101 ? -10.408 0.132 -11.674 1.00 87.94 101 ARG A O 1
ATOM 819 N N . SER A 1 102 ? -8.857 -1.473 -11.926 1.00 89.06 102 SER A N 1
ATOM 820 C CA . SER A 1 102 ? -9.809 -2.587 -11.880 1.00 89.06 102 SER A CA 1
ATOM 821 C C . SER A 1 102 ? -10.489 -2.677 -10.510 1.00 89.06 102 SER A C 1
ATOM 823 O O . SER A 1 102 ? -11.710 -2.738 -10.446 1.00 89.06 102 SER A O 1
ATOM 825 N N . LEU A 1 103 ? -9.733 -2.578 -9.409 1.00 88.69 103 LEU A N 1
ATOM 826 C CA . LEU A 1 103 ? -10.274 -2.548 -8.041 1.00 88.69 103 LEU A CA 1
ATOM 827 C C . LEU A 1 103 ? -11.251 -1.386 -7.814 1.00 88.69 103 LEU A C 1
ATOM 829 O O . LEU A 1 103 ? -12.275 -1.564 -7.156 1.00 88.69 103 LEU A O 1
ATOM 833 N N . LYS A 1 104 ? -10.979 -0.213 -8.399 1.00 88.62 104 LYS A N 1
ATOM 834 C CA . LYS A 1 104 ? -11.937 0.902 -8.402 1.00 88.62 104 LYS A CA 1
ATOM 835 C C . LYS A 1 104 ? -13.219 0.568 -9.156 1.00 88.62 104 LYS A C 1
ATOM 837 O O . LYS A 1 104 ? -14.296 0.883 -8.668 1.00 88.62 104 LYS A O 1
ATOM 842 N N . ALA A 1 105 ? -13.115 -0.077 -10.318 1.00 87.62 105 ALA A N 1
ATOM 843 C CA . ALA A 1 105 ? -14.283 -0.481 -11.099 1.00 87.62 105 ALA A CA 1
ATOM 844 C C . ALA A 1 105 ? -15.163 -1.503 -10.355 1.00 87.62 105 ALA A C 1
ATOM 846 O O . ALA A 1 105 ? -16.378 -1.494 -10.526 1.00 87.62 105 ALA A O 1
ATOM 847 N N . TYR A 1 106 ? -14.565 -2.337 -9.497 1.00 87.25 106 TYR A N 1
ATOM 848 C CA . TYR A 1 106 ? -15.297 -3.249 -8.611 1.00 87.25 106 TYR A CA 1
ATOM 849 C C . TYR A 1 106 ? -15.921 -2.563 -7.384 1.00 87.25 106 TYR A C 1
ATOM 851 O O . TYR A 1 106 ? -16.731 -3.182 -6.703 1.00 87.25 106 TYR A O 1
ATOM 859 N N . GLY A 1 107 ? -15.588 -1.299 -7.103 1.00 85.25 107 GLY A N 1
ATOM 860 C CA . GLY A 1 107 ? -16.114 -0.562 -5.950 1.00 85.25 107 GLY A CA 1
ATOM 861 C C . GLY A 1 107 ? -15.438 -0.895 -4.615 1.00 85.25 107 GLY A C 1
ATOM 862 O O . GLY A 1 107 ? -15.912 -0.457 -3.573 1.00 85.25 107 GLY A O 1
ATOM 863 N N . GLU A 1 108 ? -14.321 -1.626 -4.635 1.00 82.44 108 GLU A N 1
ATOM 864 C CA . GLU A 1 108 ? -13.541 -1.959 -3.430 1.00 82.44 108 GLU A CA 1
ATOM 865 C C . GLU A 1 108 ? -12.742 -0.762 -2.896 1.00 82.44 108 GLU A C 1
ATOM 867 O O . GLU A 1 108 ? -12.364 -0.714 -1.725 1.00 82.44 108 GLU A O 1
ATOM 872 N N . LEU A 1 109 ? -12.467 0.214 -3.764 1.00 81.62 109 LEU A N 1
ATOM 873 C CA . LEU A 1 109 ? -11.713 1.417 -3.436 1.00 81.62 109 LEU A CA 1
ATOM 874 C C . LEU A 1 109 ? -12.577 2.664 -3.635 1.00 81.62 109 LEU A C 1
ATOM 876 O O . LEU A 1 109 ? -13.269 2.764 -4.652 1.00 81.62 109 LEU A O 1
ATOM 880 N N . PRO A 1 110 ? -12.490 3.658 -2.732 1.00 80.31 110 PRO A N 1
ATOM 881 C CA . PRO A 1 110 ? -13.171 4.926 -2.934 1.00 80.31 110 PRO A CA 1
ATOM 882 C C . PRO A 1 110 ? -12.635 5.623 -4.191 1.00 80.31 110 PRO A C 1
ATOM 884 O O . PRO A 1 110 ? -11.433 5.616 -4.475 1.00 80.31 110 PRO A O 1
ATOM 887 N N . GLU A 1 111 ? -13.530 6.273 -4.936 1.00 74.31 111 GLU A N 1
ATOM 888 C CA . GLU A 1 111 ? -13.212 6.923 -6.217 1.00 74.31 111 GLU A CA 1
ATOM 889 C C . GLU A 1 111 ? -12.127 8.008 -6.072 1.00 74.31 111 GLU A C 1
ATOM 891 O O . GLU A 1 111 ? -11.288 8.198 -6.958 1.00 74.31 111 GLU A O 1
ATOM 896 N N . SER A 1 112 ? -12.067 8.626 -4.888 1.00 73.62 112 SER A N 1
ATOM 897 C CA . SER A 1 112 ? -11.091 9.643 -4.487 1.00 73.62 112 SER A CA 1
ATOM 898 C C . SER A 1 112 ? -9.656 9.132 -4.307 1.00 73.62 112 SER A C 1
ATOM 900 O O . SER A 1 112 ? -8.745 9.946 -4.130 1.00 73.62 112 SER A O 1
ATOM 902 N N . ALA A 1 113 ? -9.413 7.817 -4.351 1.00 76.69 113 ALA A N 1
ATOM 903 C CA . ALA A 1 113 ? -8.069 7.269 -4.208 1.00 76.69 113 ALA A CA 1
ATOM 904 C C . ALA A 1 113 ? -7.159 7.772 -5.343 1.00 76.69 113 ALA A C 1
ATOM 906 O O . ALA A 1 113 ? -7.390 7.485 -6.519 1.00 76.69 113 ALA A O 1
ATOM 907 N N . LYS A 1 114 ? -6.102 8.522 -5.022 1.00 78.12 114 LYS A N 1
ATOM 908 C CA . LYS A 1 114 ? -5.140 9.006 -6.023 1.00 78.12 114 LYS A CA 1
ATOM 909 C C . LYS A 1 114 ? -4.279 7.835 -6.495 1.00 78.12 114 LYS A C 1
ATOM 911 O O . LYS A 1 114 ? -3.427 7.385 -5.741 1.00 78.12 114 LYS A O 1
ATOM 916 N N . ILE A 1 115 ? -4.503 7.319 -7.703 1.00 81.56 115 ILE A N 1
ATOM 917 C CA . ILE A 1 115 ? -3.645 6.275 -8.282 1.00 81.56 115 ILE A CA 1
ATOM 918 C C . ILE A 1 115 ? -2.461 6.973 -8.947 1.00 81.56 115 ILE A C 1
ATOM 920 O O . ILE A 1 115 ? -2.659 7.782 -9.850 1.00 81.56 115 ILE A O 1
ATOM 924 N N . ASN A 1 116 ? -1.244 6.665 -8.503 1.00 77.25 116 ASN A N 1
ATOM 925 C CA . ASN A 1 116 ? -0.038 7.127 -9.178 1.00 77.25 116 ASN A CA 1
ATOM 926 C C . ASN A 1 116 ? 0.266 6.202 -10.360 1.00 77.25 116 ASN A C 1
ATOM 928 O O . ASN A 1 116 ? 0.518 5.014 -10.176 1.00 77.25 116 ASN A O 1
ATOM 932 N N . GLU A 1 117 ? 0.305 6.756 -11.568 1.00 67.06 117 GLU A N 1
ATOM 933 C CA . GLU A 1 117 ? 0.743 6.056 -12.784 1.00 67.06 117 GLU A CA 1
ATOM 934 C C . GLU A 1 117 ? 2.277 6.067 -12.908 1.00 67.06 117 GLU A C 1
ATOM 936 O O . GLU A 1 117 ? 2.840 6.353 -13.958 1.00 67.06 117 GLU A O 1
ATOM 941 N N . THR A 1 118 ? 2.976 5.765 -11.810 1.00 56.97 118 THR A N 1
ATOM 942 C CA . THR A 1 118 ? 4.437 5.582 -11.798 1.00 56.97 118 THR A CA 1
ATOM 943 C C . THR A 1 118 ? 4.770 4.102 -11.991 1.00 56.97 118 THR A C 1
ATOM 945 O O . THR A 1 118 ? 5.641 3.550 -11.320 1.00 56.97 118 THR A O 1
ATOM 948 N N . ASP A 1 119 ? 4.080 3.420 -12.907 1.00 52.53 119 ASP A N 1
ATOM 949 C CA . ASP A 1 119 ? 4.705 2.250 -13.511 1.00 52.53 119 ASP A CA 1
ATOM 950 C C . ASP A 1 119 ? 5.678 2.798 -14.545 1.00 52.53 119 ASP A C 1
ATOM 952 O O . ASP A 1 119 ? 5.297 3.334 -15.581 1.00 52.53 119 ASP A O 1
ATOM 956 N N . THR A 1 120 ? 6.948 2.789 -14.140 1.00 48.06 120 THR A N 1
ATOM 957 C CA . THR A 1 120 ? 8.145 2.803 -14.974 1.00 48.06 120 THR A CA 1
ATOM 958 C C . THR A 1 120 ? 7.783 2.700 -16.453 1.00 48.06 120 THR A C 1
ATOM 960 O O . THR A 1 120 ? 7.458 1.612 -16.925 1.00 48.06 120 THR A O 1
ATOM 963 N N . TYR A 1 121 ? 7.867 3.817 -17.182 1.00 45.75 121 TYR A N 1
ATOM 964 C CA . TYR A 1 121 ? 8.098 3.813 -18.626 1.00 45.75 121 TYR A CA 1
ATOM 965 C C . TYR A 1 121 ? 9.417 3.055 -18.874 1.00 45.75 121 TYR A C 1
ATOM 967 O O . TYR A 1 121 ? 10.477 3.625 -19.092 1.00 45.75 121 TYR A O 1
ATOM 975 N N . GLY A 1 122 ? 9.358 1.735 -18.752 1.00 46.19 122 GLY A N 1
ATOM 976 C CA . GLY A 1 122 ? 10.224 0.768 -19.390 1.00 46.19 122 GLY A CA 1
ATOM 977 C C . GLY A 1 122 ? 9.517 0.279 -20.643 1.00 46.19 122 GLY A C 1
ATOM 978 O O . GLY A 1 122 ? 9.551 -0.914 -20.924 1.00 46.19 122 GLY A O 1
ATOM 979 N N . GLN A 1 123 ? 8.845 1.194 -21.359 1.00 40.69 123 GLN A N 1
ATOM 980 C CA . GLN A 1 123 ? 8.563 1.017 -22.772 1.00 40.69 123 GLN A CA 1
ATOM 981 C C . GLN A 1 123 ? 9.926 0.830 -23.428 1.00 40.69 123 GLN A C 1
ATOM 983 O O . GLN A 1 123 ? 10.655 1.790 -23.647 1.00 40.69 123 GLN A O 1
ATOM 988 N N . GLU A 1 124 ? 10.333 -0.428 -23.551 1.00 41.62 124 GLU A N 1
ATOM 989 C CA . GLU A 1 124 ? 10.670 -1.024 -24.836 1.00 41.62 124 GLU A CA 1
ATOM 990 C C . GLU A 1 124 ? 11.274 -0.014 -25.809 1.00 41.62 124 GLU A C 1
ATOM 992 O O . 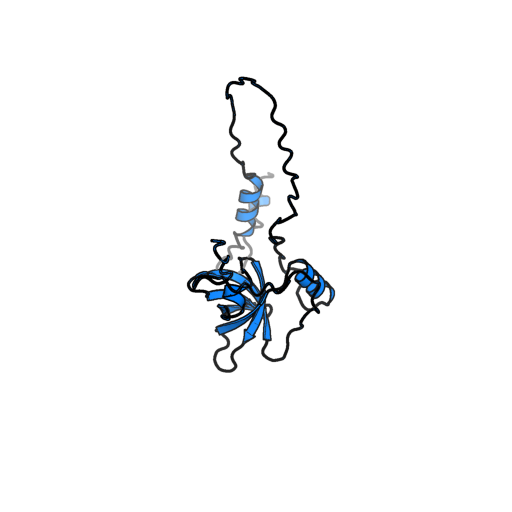GLU A 1 124 ? 10.765 0.235 -26.895 1.00 41.62 124 GLU A O 1
ATOM 997 N N . GLY A 1 125 ? 12.405 0.562 -25.416 1.00 37.78 125 GLY A N 1
ATOM 998 C CA . GLY A 1 125 ? 13.398 0.992 -26.371 1.00 37.78 125 GLY A CA 1
ATOM 999 C C . GLY A 1 125 ? 14.045 -0.260 -26.946 1.00 37.78 125 GLY A C 1
ATOM 1000 O O . GLY A 1 125 ? 15.224 -0.499 -26.701 1.00 37.78 125 GLY A O 1
ATOM 1001 N N . GLU A 1 126 ? 13.301 -1.037 -27.742 1.00 44.88 126 GLU A N 1
ATOM 1002 C CA . GLU A 1 126 ? 13.871 -1.606 -28.966 1.00 44.88 126 GLU A CA 1
ATOM 1003 C C . GLU A 1 126 ? 14.266 -0.422 -29.869 1.00 44.88 126 GLU A C 1
ATOM 1005 O O . GLU A 1 126 ? 13.676 -0.141 -30.904 1.00 44.88 126 GLU A O 1
ATOM 1010 N N . GLY A 1 127 ? 15.254 0.350 -29.417 1.00 40.22 127 GLY A N 1
ATOM 1011 C CA . GLY A 1 127 ? 16.052 1.204 -30.265 1.00 40.22 127 GLY A CA 1
ATOM 1012 C C . GLY A 1 127 ? 17.102 0.289 -30.845 1.00 40.22 127 GLY A C 1
ATOM 1013 O O . GLY A 1 127 ? 18.158 0.100 -30.241 1.00 40.22 127 GLY A O 1
ATOM 1014 N N . ASP A 1 128 ? 16.726 -0.347 -31.949 1.00 37.38 128 ASP A N 1
ATOM 1015 C CA . ASP A 1 128 ? 17.620 -0.934 -32.931 1.00 37.38 128 ASP A CA 1
ATOM 1016 C C . ASP A 1 128 ? 18.974 -0.219 -32.898 1.00 37.38 128 ASP A C 1
ATOM 1018 O O . ASP A 1 128 ? 19.070 1.007 -33.026 1.00 37.38 128 ASP A O 1
ATOM 1022 N N . CYS A 1 129 ? 20.025 -0.983 -32.637 1.00 37.81 129 CYS A 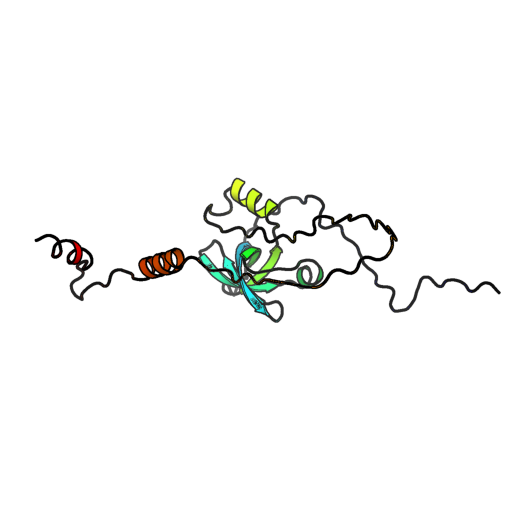N 1
ATOM 1023 C CA . CYS A 1 129 ? 21.388 -0.524 -32.770 1.00 37.81 129 CYS A CA 1
ATOM 1024 C C . CYS A 1 129 ? 21.672 -0.289 -34.260 1.00 37.81 129 CYS A C 1
ATOM 1026 O O . CYS A 1 129 ? 22.378 -1.070 -34.893 1.00 37.81 129 CYS A O 1
ATOM 1028 N N . ASN A 1 130 ? 21.158 0.820 -34.803 1.00 39.66 130 ASN A N 1
ATOM 1029 C CA . ASN A 1 130 ? 21.597 1.366 -36.077 1.00 39.66 130 ASN A CA 1
ATOM 1030 C C . ASN A 1 130 ? 23.016 1.910 -35.876 1.00 39.66 130 ASN A C 1
ATOM 1032 O O . ASN A 1 130 ? 23.235 3.066 -35.515 1.00 39.66 130 ASN A O 1
ATOM 1036 N N . PHE A 1 131 ? 23.991 1.018 -36.031 1.00 37.75 131 PHE A N 1
ATOM 1037 C CA . PHE A 1 131 ? 25.390 1.364 -36.215 1.00 37.75 131 PHE A CA 1
ATOM 1038 C C . PHE A 1 131 ? 25.532 1.985 -37.609 1.00 37.75 131 PHE A C 1
ATOM 1040 O O . PHE A 1 131 ? 25.979 1.331 -38.546 1.00 37.75 131 PHE A O 1
ATOM 1047 N N . GLU A 1 132 ? 25.112 3.239 -37.753 1.00 42.12 132 GLU A N 1
ATOM 1048 C CA . GLU A 1 132 ? 25.411 4.043 -38.933 1.00 42.12 132 GLU A CA 1
ATOM 1049 C C . GLU A 1 132 ? 26.645 4.883 -38.611 1.00 42.12 132 GLU A C 1
ATOM 1051 O O . GLU A 1 132 ? 26.601 5.942 -37.987 1.00 42.12 132 GLU A O 1
ATOM 1056 N N . PHE A 1 133 ? 27.785 4.284 -38.938 1.00 46.28 133 PHE A N 1
ATOM 1057 C CA . PHE A 1 133 ? 29.068 4.951 -39.040 1.00 46.28 133 PHE A CA 1
ATOM 1058 C C . PHE A 1 133 ? 28.989 5.894 -40.238 1.00 46.28 133 PHE A C 1
ATOM 1060 O O . PHE A 1 133 ? 29.018 5.417 -41.370 1.00 46.28 133 PHE A O 1
ATOM 1067 N N . ASP A 1 134 ? 28.890 7.200 -39.992 1.00 36.28 134 ASP A N 1
ATOM 1068 C CA . ASP A 1 134 ? 29.215 8.181 -41.020 1.00 36.28 134 ASP A CA 1
ATOM 1069 C C . ASP A 1 134 ? 29.860 9.451 -40.450 1.00 36.28 134 ASP A C 1
ATOM 1071 O O . ASP A 1 134 ? 29.622 9.862 -39.312 1.00 36.28 134 ASP A O 1
ATOM 1075 N N . GLU A 1 135 ? 30.765 9.983 -41.262 1.00 40.72 135 GLU A N 1
ATOM 1076 C CA . GLU A 1 135 ? 31.857 10.908 -40.964 1.00 40.72 135 GLU A CA 1
ATOM 1077 C C . GLU A 1 135 ? 31.453 12.312 -40.471 1.00 40.72 135 GLU A C 1
ATOM 1079 O O . GLU A 1 135 ? 30.476 12.916 -40.909 1.00 40.72 135 GLU A O 1
ATOM 1084 N N . ASP A 1 136 ? 32.322 12.852 -39.607 1.00 40.25 136 ASP A N 1
ATOM 1085 C CA . ASP A 1 136 ? 32.708 14.262 -39.460 1.00 40.25 136 ASP A CA 1
ATOM 1086 C C . ASP A 1 136 ? 31.664 15.351 -39.757 1.00 40.25 136 ASP A C 1
ATOM 1088 O O . ASP A 1 136 ? 31.580 15.855 -40.879 1.00 40.25 136 ASP A O 1
ATOM 1092 N N . ARG A 1 137 ? 31.038 15.899 -38.701 1.00 38.62 137 ARG A N 1
ATOM 1093 C CA . ARG A 1 137 ? 30.679 17.331 -38.659 1.00 38.62 137 ARG A CA 1
ATOM 1094 C C . ARG A 1 137 ? 30.859 17.948 -37.277 1.00 38.62 137 ARG A C 1
ATOM 1096 O O . ARG A 1 137 ? 30.197 17.591 -36.309 1.00 38.62 137 ARG A O 1
ATOM 1103 N N . SER A 1 138 ? 31.751 18.933 -37.238 1.00 44.50 138 SER A N 1
ATOM 1104 C CA . SER A 1 138 ? 31.871 19.947 -36.198 1.00 44.50 138 SER A CA 1
ATOM 1105 C C . SER A 1 138 ? 30.562 20.726 -36.017 1.00 44.50 138 SER A C 1
ATOM 1107 O O . SER A 1 138 ? 29.910 21.107 -36.989 1.00 44.50 138 SER A O 1
ATOM 1109 N N . GLY A 1 139 ? 30.207 21.017 -34.766 1.00 38.16 139 GLY A N 1
ATOM 1110 C CA . GLY A 1 139 ? 29.091 21.893 -34.417 1.00 38.16 139 GLY A CA 1
ATOM 1111 C C . GLY A 1 1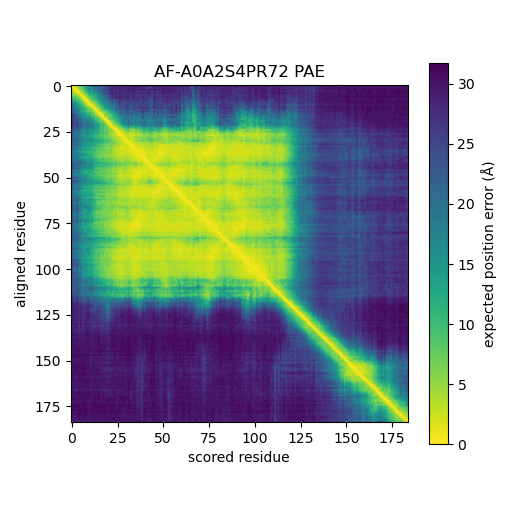39 ? 29.253 22.397 -32.988 1.00 38.16 139 GLY A C 1
ATOM 1112 O O . GLY A 1 139 ? 29.237 21.605 -32.058 1.00 38.16 139 GLY A O 1
ATOM 1113 N N . SER A 1 140 ? 29.492 23.701 -32.860 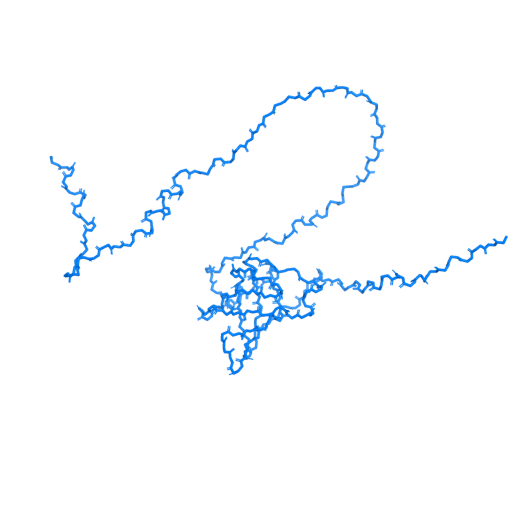1.00 37.69 140 SER A N 1
ATOM 1114 C CA . SER A 1 140 ? 29.720 24.445 -31.619 1.00 37.69 140 SER A CA 1
ATOM 1115 C C . SER A 1 140 ? 28.491 24.422 -30.705 1.00 37.69 140 SER A C 1
ATOM 1117 O O . SER A 1 140 ? 27.375 24.609 -31.186 1.00 37.69 140 SER A O 1
ATOM 1119 N N . ASP A 1 141 ? 28.722 24.238 -29.405 1.00 42.22 141 ASP A N 1
ATOM 1120 C CA . ASP A 1 141 ? 27.731 24.372 -28.336 1.00 42.22 141 ASP A CA 1
ATOM 1121 C C . ASP A 1 141 ? 27.275 25.833 -28.196 1.00 42.22 141 ASP A C 1
ATOM 1123 O O . ASP A 1 141 ? 28.120 26.711 -28.025 1.00 42.22 141 ASP A O 1
ATOM 1127 N N . ASP A 1 142 ? 25.960 26.080 -28.221 1.00 38.72 142 ASP A N 1
ATOM 1128 C CA . ASP A 1 142 ? 25.351 27.275 -27.628 1.00 38.72 142 ASP A CA 1
ATOM 1129 C C . ASP A 1 142 ? 23.869 27.056 -27.234 1.00 38.72 142 ASP A C 1
ATOM 1131 O O . ASP A 1 142 ? 23.020 26.683 -28.042 1.00 38.72 142 ASP A O 1
ATOM 1135 N N . ASP A 1 143 ? 23.625 27.392 -25.966 1.00 39.47 143 ASP A N 1
ATOM 1136 C CA . ASP A 1 143 ? 22.432 27.969 -25.330 1.00 39.47 143 ASP A CA 1
ATOM 1137 C C . ASP A 1 143 ? 21.228 27.131 -24.812 1.00 39.47 143 ASP A C 1
ATOM 1139 O O . ASP A 1 143 ? 20.465 26.482 -25.525 1.00 39.47 143 ASP A O 1
ATOM 1143 N N . ASN A 1 144 ? 20.999 27.379 -23.514 1.00 38.31 144 ASN A N 1
ATOM 1144 C CA . ASN A 1 144 ? 19.752 27.790 -22.856 1.00 38.31 144 ASN A CA 1
ATOM 1145 C C . ASN A 1 144 ? 19.037 26.834 -21.888 1.00 38.31 144 ASN A C 1
ATOM 1147 O O . ASN A 1 144 ? 18.531 25.764 -22.227 1.00 38.31 144 ASN A O 1
ATOM 1151 N N . GLY A 1 145 ? 18.933 27.311 -20.645 1.00 44.47 145 GLY A N 1
ATOM 1152 C CA . GLY A 1 145 ? 18.216 26.683 -19.549 1.00 44.47 145 GLY A CA 1
ATOM 1153 C C . GLY A 1 145 ? 16.704 26.892 -19.617 1.00 44.47 145 GLY A C 1
ATOM 1154 O O . GLY A 1 145 ? 16.195 27.847 -20.197 1.00 44.47 145 GLY A O 1
ATOM 1155 N N . LYS A 1 146 ? 15.972 26.005 -18.939 1.00 39.12 146 LYS A N 1
ATOM 1156 C CA . LYS A 1 146 ? 14.580 26.242 -18.547 1.00 39.12 146 LYS A CA 1
ATOM 1157 C C . LYS A 1 146 ? 14.389 25.851 -17.088 1.00 39.12 146 LYS A C 1
ATOM 1159 O O . LYS A 1 146 ? 14.263 24.673 -16.752 1.00 39.12 146 LYS A O 1
ATOM 1164 N N . ALA A 1 147 ? 14.393 26.868 -16.229 1.00 48.38 147 ALA A N 1
ATOM 1165 C CA . ALA A 1 147 ? 13.754 26.803 -14.926 1.00 48.38 147 ALA A CA 1
ATOM 1166 C C . ALA A 1 147 ? 12.251 26.576 -15.148 1.00 48.38 147 ALA A C 1
ATOM 1168 O O . ALA A 1 147 ? 11.660 27.141 -16.066 1.00 48.38 147 ALA A O 1
ATOM 1169 N N . LYS A 1 148 ? 11.651 25.686 -14.358 1.00 50.19 148 LYS A N 1
ATOM 1170 C CA . LYS A 1 148 ? 10.207 25.461 -14.375 1.00 50.19 148 LYS A CA 1
ATOM 1171 C C . LYS A 1 148 ? 9.592 26.441 -13.388 1.00 50.19 148 LYS A C 1
ATOM 1173 O O . LYS A 1 148 ? 9.673 26.215 -12.183 1.00 50.19 148 LYS A O 1
ATOM 1178 N N . ASP A 1 149 ? 9.031 27.520 -13.914 1.00 49.66 149 ASP A N 1
ATOM 1179 C CA . ASP A 1 149 ? 8.147 28.399 -13.162 1.00 49.66 149 ASP A CA 1
ATOM 1180 C C . ASP A 1 149 ? 6.895 27.599 -12.786 1.00 49.66 149 ASP A C 1
ATOM 1182 O O . ASP A 1 149 ? 6.234 27.004 -13.637 1.00 49.66 149 ASP A O 1
ATOM 1186 N N . ILE A 1 150 ? 6.636 27.498 -11.485 1.00 57.16 150 ILE A N 1
ATOM 1187 C CA . ILE A 1 150 ? 5.410 26.921 -10.938 1.00 57.16 150 ILE A CA 1
ATOM 1188 C C . ILE A 1 150 ? 4.480 28.109 -10.724 1.00 57.16 150 ILE A C 1
ATOM 1190 O O . ILE A 1 150 ? 4.811 29.010 -9.951 1.00 57.16 150 ILE A O 1
ATOM 1194 N N . ASP A 1 151 ? 3.360 28.114 -11.440 1.00 60.34 151 ASP A N 1
ATOM 1195 C CA . ASP A 1 151 ? 2.401 29.214 -11.486 1.00 60.34 151 ASP A CA 1
ATOM 1196 C C . ASP A 1 151 ? 2.025 29.694 -10.073 1.00 60.34 151 ASP A C 1
ATOM 1198 O O . ASP A 1 151 ? 1.482 28.953 -9.246 1.00 60.34 151 ASP A O 1
ATOM 1202 N N . SER A 1 152 ? 2.319 30.966 -9.793 1.00 55.50 152 SER A N 1
ATOM 1203 C CA . SER A 1 152 ? 2.065 31.652 -8.517 1.00 55.50 152 SER A CA 1
ATOM 1204 C C . SER A 1 152 ? 0.580 31.687 -8.123 1.00 55.50 152 SER A C 1
ATOM 1206 O O . SER A 1 152 ? 0.242 31.908 -6.957 1.00 55.50 152 SER A O 1
ATOM 1208 N N . GLU A 1 153 ? -0.316 31.389 -9.061 1.00 57.25 153 GLU A N 1
ATOM 1209 C CA . GLU A 1 153 ? -1.753 31.239 -8.831 1.00 57.25 153 GLU A CA 1
ATOM 1210 C C . GLU A 1 153 ? -2.091 29.949 -8.067 1.00 57.25 153 GLU A C 1
ATOM 1212 O O . GLU A 1 153 ? -2.955 29.970 -7.190 1.00 57.25 153 GLU A O 1
ATOM 1217 N N . ILE A 1 154 ? -1.360 28.849 -8.302 1.00 60.66 154 ILE A N 1
ATOM 1218 C CA . ILE A 1 154 ? -1.590 27.570 -7.607 1.00 60.66 154 ILE A CA 1
ATOM 1219 C C . ILE A 1 154 ? -1.140 27.666 -6.145 1.00 60.66 154 ILE A C 1
ATOM 1221 O O . ILE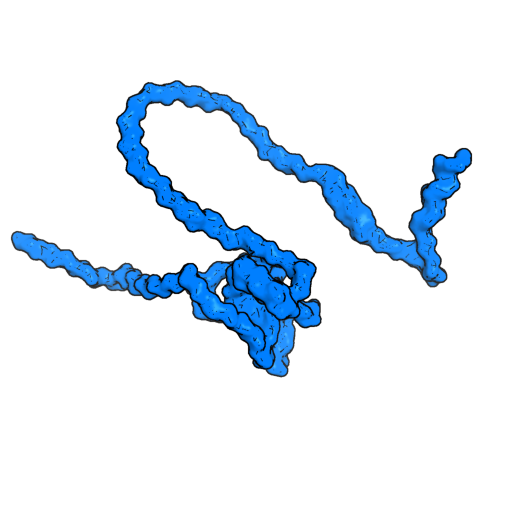 A 1 154 ? -1.818 27.155 -5.250 1.00 60.66 154 ILE A O 1
ATOM 1225 N N . LEU A 1 155 ? -0.029 28.366 -5.882 1.00 56.25 155 LEU A N 1
ATOM 1226 C CA . LEU A 1 155 ? 0.457 28.586 -4.517 1.00 56.25 155 LEU A CA 1
ATOM 1227 C C . LEU A 1 155 ? -0.508 29.477 -3.719 1.00 56.25 155 LEU A C 1
ATOM 1229 O O . LEU A 1 155 ? -0.789 29.192 -2.556 1.00 56.25 155 LEU A O 1
ATOM 1233 N N . THR A 1 156 ? -1.057 30.515 -4.361 1.00 60.78 156 THR A N 1
ATOM 1234 C CA . THR A 1 156 ? -2.060 31.405 -3.755 1.00 60.78 156 THR A CA 1
ATOM 1235 C C . THR A 1 156 ? -3.367 30.664 -3.459 1.00 60.78 156 THR A C 1
ATOM 1237 O O . THR A 1 156 ? -3.904 30.790 -2.359 1.00 60.78 156 THR A O 1
ATOM 1240 N N . ALA A 1 157 ? -3.850 29.835 -4.391 1.00 60.25 157 ALA A N 1
ATOM 1241 C CA . ALA A 1 157 ? -5.074 29.054 -4.209 1.00 60.25 157 ALA A CA 1
ATOM 1242 C C . ALA A 1 157 ? -4.945 28.009 -3.087 1.00 60.25 157 ALA A C 1
ATOM 1244 O O . ALA A 1 157 ? -5.882 27.817 -2.312 1.00 60.25 157 ALA A O 1
ATOM 1245 N N . PHE A 1 158 ? -3.775 27.374 -2.945 1.00 57.84 158 PHE A N 1
ATOM 1246 C CA . PHE A 1 158 ? -3.526 26.436 -1.848 1.00 57.84 158 PHE A CA 1
ATOM 1247 C C . PHE A 1 158 ? -3.504 27.148 -0.487 1.00 57.84 158 PHE A C 1
ATOM 1249 O O . PHE A 1 158 ? -4.089 26.647 0.471 1.00 57.84 158 PHE A O 1
ATOM 1256 N N . ASN A 1 159 ? -2.905 28.343 -0.415 1.00 57.22 159 ASN A N 1
ATOM 1257 C CA . ASN A 1 159 ? -2.817 29.114 0.827 1.00 57.22 159 ASN A CA 1
ATOM 1258 C C . ASN A 1 159 ? -4.186 29.657 1.289 1.00 57.22 159 ASN A C 1
ATOM 1260 O O . ASN A 1 159 ? -4.428 29.771 2.491 1.00 57.22 159 ASN A O 1
ATOM 1264 N N . LEU A 1 160 ? -5.096 29.935 0.346 1.00 55.34 160 LEU A N 1
ATOM 1265 C CA . LEU A 1 160 ? -6.463 30.384 0.633 1.00 55.34 160 LEU A CA 1
ATOM 1266 C C . LEU A 1 160 ? -7.352 29.258 1.193 1.00 55.34 160 LEU A C 1
ATOM 1268 O O . LEU A 1 160 ? -8.219 29.514 2.018 1.00 55.34 160 LEU A O 1
ATOM 1272 N N . ILE A 1 161 ? -7.119 28.006 0.780 1.00 56.62 161 ILE A N 1
ATOM 1273 C CA . ILE A 1 161 ? -7.863 26.835 1.280 1.00 56.62 161 ILE A CA 1
ATOM 1274 C C . ILE A 1 161 ? -7.396 26.439 2.692 1.00 56.62 161 ILE A C 1
ATOM 1276 O O . ILE A 1 161 ? -8.164 25.865 3.462 1.00 56.62 161 ILE A O 1
ATOM 1280 N N . THR A 1 162 ? -6.147 26.746 3.060 1.00 50.38 162 THR A N 1
ATOM 1281 C CA . THR A 1 162 ? -5.569 26.370 4.363 1.00 50.38 162 THR A CA 1
ATOM 1282 C C . THR A 1 162 ? -5.866 27.335 5.510 1.00 50.38 162 THR A C 1
ATOM 1284 O O . THR A 1 162 ? -5.574 27.003 6.658 1.00 50.38 162 THR A O 1
ATOM 1287 N N . GLN A 1 163 ? -6.460 28.501 5.246 1.00 49.75 163 GLN A N 1
ATOM 1288 C CA . GLN A 1 163 ? -6.986 29.363 6.304 1.00 49.75 163 GLN A CA 1
ATOM 1289 C C . GLN A 1 163 ? -8.430 28.947 6.599 1.00 49.75 163 GLN A C 1
ATOM 1291 O O . GLN A 1 163 ? -9.373 29.378 5.942 1.00 49.75 163 GLN A O 1
ATOM 1296 N N . GLY A 1 164 ? -8.591 28.034 7.560 1.00 56.44 164 GLY A N 1
ATOM 1297 C CA . GLY A 1 164 ? -9.903 27.711 8.120 1.00 56.44 164 GLY A CA 1
ATOM 1298 C C . GLY A 1 164 ? -10.555 28.944 8.767 1.00 56.44 164 GLY A C 1
ATOM 1299 O O . GLY A 1 164 ? -9.845 29.892 9.108 1.00 56.44 164 GLY A O 1
ATOM 1300 N N . PRO A 1 165 ? -11.888 28.954 8.937 1.00 53.72 165 PRO A N 1
ATOM 1301 C CA . PRO A 1 165 ? -12.587 30.078 9.546 1.00 53.72 165 PRO A CA 1
ATOM 1302 C C . PRO A 1 165 ? -12.102 30.273 10.987 1.00 53.72 165 PRO A C 1
ATOM 1304 O O . PRO A 1 165 ? -12.264 29.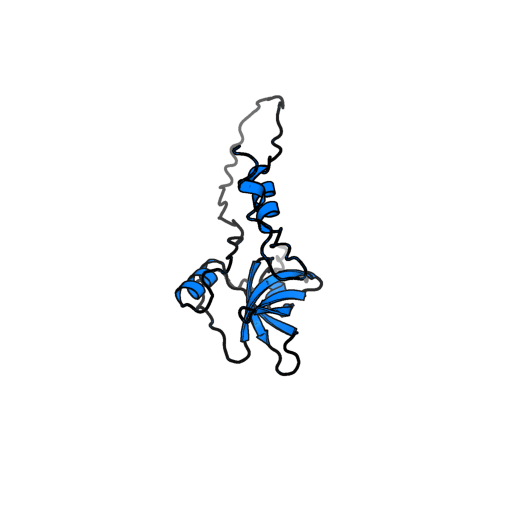396 11.836 1.00 53.72 165 PRO A O 1
ATOM 1307 N N . GLU A 1 166 ? -11.483 31.422 11.247 1.00 54.12 166 GLU A N 1
ATOM 1308 C CA . GLU A 1 166 ? -11.203 31.888 12.600 1.00 54.12 166 GLU A CA 1
ATOM 1309 C C . GLU A 1 166 ? -12.556 32.209 13.250 1.00 54.12 166 GLU A C 1
ATOM 1311 O O . GLU A 1 166 ? -13.310 33.048 12.752 1.00 54.12 166 GLU A O 1
ATOM 1316 N N . MET A 1 167 ? -12.913 31.452 14.288 1.00 56.28 167 MET A N 1
ATOM 1317 C CA . MET A 1 167 ? -14.131 31.662 15.065 1.00 56.28 167 MET A CA 1
ATOM 1318 C C . MET A 1 167 ? -13.783 32.452 16.324 1.00 56.28 167 MET A C 1
ATOM 1320 O O . MET A 1 167 ? -12.902 32.040 17.077 1.00 56.28 167 MET A O 1
ATOM 1324 N N . ASP A 1 168 ? -14.492 33.555 16.567 1.00 55.72 168 ASP A N 1
ATOM 1325 C CA . ASP A 1 168 ? -14.439 34.262 17.852 1.00 55.72 168 ASP A CA 1
ATOM 1326 C C . ASP A 1 168 ? -14.981 33.358 18.981 1.00 55.72 168 ASP A C 1
ATOM 1328 O O . ASP A 1 168 ? -15.779 32.451 18.722 1.00 55.72 168 ASP A O 1
ATOM 1332 N N . GLU A 1 169 ? -14.626 33.631 20.247 1.00 61.47 169 GLU A N 1
ATOM 1333 C CA . GLU A 1 169 ? -15.054 32.847 21.431 1.00 61.47 169 GLU A CA 1
ATOM 1334 C C . GLU A 1 169 ? -16.590 32.755 21.633 1.00 61.47 169 GLU A C 1
ATOM 1336 O O . GLU A 1 169 ? -17.059 31.977 22.461 1.00 61.47 169 GLU A O 1
ATOM 1341 N N . ASP A 1 170 ? -17.381 33.473 20.825 1.00 61.62 170 ASP A N 1
ATOM 1342 C CA . ASP A 1 170 ? -18.851 33.441 20.789 1.00 61.62 170 ASP A CA 1
ATOM 1343 C C . ASP A 1 170 ? -19.450 32.688 19.570 1.00 61.62 170 ASP A C 1
ATOM 1345 O O . ASP A 1 170 ? -20.667 32.712 19.364 1.00 61.62 170 ASP A O 1
ATOM 1349 N N . GLY A 1 171 ? -18.632 32.025 18.739 1.00 58.44 171 GLY A N 1
ATOM 1350 C CA . GLY A 1 171 ? -19.094 31.117 17.674 1.00 58.44 171 GLY A CA 1
ATOM 1351 C C . GLY A 1 171 ? -19.796 31.782 16.480 1.00 58.44 171 GLY A C 1
ATOM 1352 O O . GLY A 1 171 ? -20.769 31.235 15.958 1.00 58.44 171 GLY A O 1
ATOM 1353 N N . LYS A 1 172 ? -19.339 32.965 16.043 1.00 58.03 172 LYS A N 1
ATOM 1354 C CA . LYS A 1 172 ? -19.851 33.660 14.843 1.00 58.03 172 LYS A CA 1
ATOM 1355 C C . LYS A 1 172 ? -18.783 33.745 13.747 1.00 58.03 172 LYS A C 1
ATOM 1357 O O . LYS A 1 172 ? -17.649 34.111 14.029 1.00 58.03 172 LYS A O 1
ATOM 1362 N N . ASP A 1 173 ? -19.176 33.464 12.503 1.00 53.53 173 ASP A N 1
ATOM 1363 C CA . ASP A 1 173 ? -18.305 33.519 11.318 1.00 53.53 173 ASP A CA 1
ATOM 1364 C C . ASP A 1 173 ? -17.909 34.965 10.958 1.00 53.53 173 ASP A C 1
ATOM 1366 O O . ASP A 1 173 ? -18.760 35.810 10.659 1.00 53.53 173 ASP A O 1
ATOM 1370 N N . ILE A 1 174 ? -16.605 35.257 10.946 1.00 55.72 174 ILE A N 1
ATOM 1371 C CA . ILE A 1 174 ? -16.052 36.619 10.793 1.00 55.72 174 ILE A CA 1
ATOM 1372 C C . ILE A 1 174 ? -15.789 36.984 9.313 1.00 55.72 174 ILE A C 1
ATOM 1374 O O . ILE A 1 174 ? -15.622 38.152 8.958 1.00 55.72 174 ILE A O 1
ATOM 1378 N N . THR A 1 175 ? -15.821 36.012 8.396 1.00 55.31 175 THR A N 1
ATOM 1379 C CA . THR A 1 175 ? -15.352 36.170 7.003 1.00 55.31 175 THR A CA 1
ATOM 1380 C C . THR A 1 175 ? -16.240 37.065 6.122 1.00 55.31 175 THR A C 1
ATOM 1382 O O . THR A 1 175 ? -15.793 37.550 5.087 1.00 55.31 175 THR A O 1
ATOM 1385 N N . ILE A 1 176 ? -17.491 37.338 6.510 1.00 50.31 176 ILE A N 1
ATOM 1386 C CA . ILE A 1 176 ? -18.459 38.030 5.632 1.00 50.31 176 ILE A CA 1
ATOM 1387 C C . ILE A 1 176 ? -18.363 39.568 5.731 1.00 50.31 176 ILE A C 1
ATOM 1389 O O . ILE A 1 176 ? -18.859 40.277 4.859 1.00 50.31 176 ILE A O 1
ATOM 1393 N N . LYS A 1 177 ? -17.688 40.131 6.744 1.00 48.31 177 LYS A N 1
ATOM 1394 C CA . LYS A 1 177 ? -17.713 41.592 6.963 1.00 48.31 177 LYS A CA 1
ATOM 1395 C C . LYS A 1 177 ? -16.768 42.412 6.085 1.00 48.31 177 LYS A C 1
ATOM 1397 O O . LYS A 1 177 ? -17.026 43.596 5.891 1.00 48.31 177 LYS A O 1
ATOM 1402 N N . LEU A 1 178 ? -15.726 41.816 5.506 1.00 48.34 178 LEU A N 1
ATOM 1403 C CA . LEU A 1 178 ? -14.743 42.575 4.715 1.00 48.34 178 LEU A CA 1
ATOM 1404 C C . LEU A 1 178 ? -15.168 42.827 3.257 1.00 48.34 178 LEU A C 1
ATOM 1406 O O . LEU A 1 178 ? -14.525 43.612 2.568 1.00 48.34 178 LEU A O 1
ATOM 1410 N N . SER A 1 179 ? -16.267 42.228 2.783 1.00 46.34 179 SER A N 1
ATOM 1411 C CA . SER A 1 179 ? -16.754 42.444 1.410 1.00 46.34 179 SER A CA 1
ATOM 1412 C C . SER A 1 179 ? -17.683 43.658 1.256 1.00 46.34 179 SER A C 1
ATOM 1414 O O . SER A 1 179 ? -17.963 44.051 0.125 1.00 46.34 179 SER A O 1
ATOM 1416 N N . THR A 1 180 ? -18.188 44.246 2.345 1.00 50.75 180 THR A N 1
ATOM 1417 C CA . THR A 1 180 ? -19.234 45.290 2.283 1.00 50.75 180 THR A CA 1
ATOM 1418 C C . THR A 1 180 ? -18.771 46.709 2.615 1.00 50.75 180 THR A C 1
ATOM 1420 O O . THR A 1 180 ? -19.545 47.635 2.410 1.00 50.75 180 THR A O 1
ATOM 1423 N N . GLU A 1 181 ? -17.526 46.922 3.053 1.00 48.06 181 GLU A N 1
ATOM 1424 C CA . GLU A 1 181 ? -16.990 48.276 3.317 1.00 48.06 181 GLU A CA 1
ATOM 1425 C C . GLU A 1 181 ? -16.115 48.849 2.190 1.00 48.06 181 GLU A C 1
ATOM 1427 O O . GLU A 1 181 ? -15.636 49.970 2.302 1.00 48.06 181 GLU A O 1
ATOM 1432 N N . PHE A 1 182 ? -15.942 48.134 1.073 1.00 44.69 182 PHE A N 1
ATOM 1433 C CA . PHE A 1 182 ? -15.212 48.655 -0.096 1.00 44.69 182 PHE A CA 1
ATOM 1434 C C . PHE A 1 182 ? -16.122 49.151 -1.237 1.00 44.69 182 PHE A C 1
ATOM 1436 O O . PHE A 1 182 ? -15.643 49.453 -2.328 1.00 44.69 182 PHE A O 1
ATOM 1443 N N . LEU A 1 183 ? -17.435 49.234 -0.998 1.00 47.84 183 LEU A N 1
ATOM 1444 C CA . LEU A 1 183 ? -18.437 49.712 -1.961 1.00 47.84 183 LEU A CA 1
ATOM 1445 C C . LEU A 1 183 ? -19.371 50.768 -1.344 1.00 47.84 183 LEU A C 1
ATOM 1447 O O . LEU A 1 183 ? -20.594 50.681 -1.467 1.00 47.84 183 LEU A O 1
ATOM 1451 N N . LEU A 1 184 ? -18.778 51.778 -0.701 1.00 43.81 184 LEU A N 1
ATOM 1452 C CA . LEU A 1 184 ? -19.403 53.075 -0.423 1.00 43.81 184 LEU A CA 1
ATOM 1453 C C . LEU A 1 184 ? -18.366 54.198 -0.507 1.00 43.81 184 LEU A C 1
ATOM 1455 O O . LEU A 1 184 ? -17.288 54.045 0.106 1.00 43.81 184 LEU A O 1
#

Mean predicted aligned error: 18.63 Å

pLDDT: mean 71.31, std 20.33, range [36.28, 95.75]

Radius of gyration: 27.03 Å; Cα contacts (8 Å, |Δi|>4): 190; chains: 1; bounding box: 64×82×62 Å

Secondary structure (DSSP, 8-state):
------S--TT----------S-PPPPPP-TTEEEEEEEEEEETTEEEEEETTS-EEEEEE-HHHHTT----TT-EEEEEE-TT-TTEEEEEEE--HHHHHHHHHTTSS-TT------S-----------------------------PPPHHHHHHHHHHS----B-TT--B-TTGGGSSS--

Solvent-accessible surface area (backbone atoms only — not comparable to full-atom values): 12306 Å² total; per-residue (Å²): 134,87,80,80,82,73,92,71,56,102,77,64,76,82,74,81,84,72,81,78,83,61,92,68,82,84,81,77,79,54,93,63,37,46,53,28,34,29,68,40,80,72,53,98,58,32,31,37,26,39,30,81,90,74,50,73,27,46,31,35,57,37,75,75,43,73,80,75,53,88,85,59,72,36,40,45,31,37,31,34,55,38,97,90,43,70,60,34,31,37,41,77,48,75,50,54,58,69,53,49,52,49,40,40,75,72,62,81,39,67,87,84,61,75,79,54,80,77,70,74,87,70,74,77,75,81,65,72,85,76,82,74,87,74,84,90,79,93,79,85,89,83,90,85,88,78,84,82,84,73,64,68,65,59,59,50,55,53,58,60,68,70,60,66,86,69,62,53,101,84,74,50,84,61,82,72,65,76,75,67,73,81,79,120